Protein AF-0000000084966505 (afdb_homodimer)

Organism: Candida orthopsilosis (strain 90-125) (NCBI:txid1136231)

Radius of gyration: 20.04 Å; Cα contacts (8 Å, |Δi|>4): 182; chains: 2; bounding box: 52×58×37 Å

Nearest PDB structures (foldseek):
  2q0o-assembly1_C  TM=8.484E-01  e=7.218E-01  Sinorhizobium fredii NGR234
  8cqn-assembly1_B  TM=8.272E-01  e=1.264E+00  Borreliella burgdorferi B31
  7n6g-assembly1_3I  TM=8.770E-01  e=4.125E+00  Chlamydomonas reinhardtii
  2efl-assembly1_A-2  TM=8.381E-01  e=4.125E+00  Homo sapiens
  2q0o-assembly1_C  TM=8.417E-01  e=7.815E-01  Sinorhizobium fredii NGR234

Structure (mmCIF, N/CA/C/O backbone):
data_AF-0000000084966505-model_v1
#
loop_
_entity.id
_entity.type
_entity.pdbx_description
1 polymer 'Uncharacterized protein'
#
loop_
_atom_site.group_PDB
_atom_site.id
_atom_site.type_symbol
_atom_site.label_atom_id
_atom_site.label_alt_id
_atom_site.label_comp_id
_atom_site.label_asym_id
_atom_site.label_entity_id
_atom_site.label_seq_id
_atom_site.pdbx_PDB_ins_code
_atom_site.Cartn_x
_atom_site.Cartn_y
_atom_site.Cartn_z
_atom_site.occupancy
_atom_site.B_iso_or_equiv
_atom_site.auth_seq_id
_atom_site.auth_comp_id
_atom_site.auth_asym_id
_atom_site.auth_atom_id
_atom_site.pdbx_PDB_model_num
ATOM 1 N N . MET A 1 1 ? -25.953 22.359 -0.029 1 20.75 1 MET A N 1
ATOM 2 C CA . MET A 1 1 ? -26.078 21.578 -1.259 1 20.75 1 MET A CA 1
ATOM 3 C C . MET A 1 1 ? -25.641 20.141 -1.034 1 20.75 1 MET A C 1
ATOM 5 O O . MET A 1 1 ? -24.906 19.844 -0.087 1 20.75 1 MET A O 1
ATOM 9 N N . LYS A 1 2 ? -26.281 18.891 -1.724 1 21.25 2 LYS A N 1
ATOM 10 C CA . LYS A 1 2 ? -26.469 17.469 -1.423 1 21.25 2 LYS A CA 1
ATOM 11 C C . LYS A 1 2 ? -25.141 16.719 -1.505 1 21.25 2 LYS A C 1
ATOM 13 O O . LYS A 1 2 ? -24.547 16.594 -2.582 1 21.25 2 LYS A O 1
ATOM 18 N N . PHE A 1 3 ? -24.109 16.891 -0.683 1 22.92 3 PHE A N 1
ATOM 19 C CA . PHE A 1 3 ? -22.781 16.344 -0.465 1 22.92 3 PHE A CA 1
ATOM 20 C C . PHE A 1 3 ? -22.828 14.828 -0.351 1 22.92 3 PHE A C 1
ATOM 22 O O . PHE A 1 3 ? -22.031 14.219 0.363 1 22.92 3 PHE A O 1
ATOM 29 N N . THR A 1 4 ? -23.969 14.219 -0.737 1 25 4 THR A N 1
ATOM 30 C CA . THR A 1 4 ? -24.406 12.836 -0.52 1 25 4 THR A CA 1
ATOM 31 C C . THR A 1 4 ? -23.516 11.875 -1.3 1 25 4 THR A C 1
ATOM 33 O O . THR A 1 4 ? -23.328 10.727 -0.889 1 25 4 THR A O 1
ATOM 36 N N . THR A 1 5 ? -23.125 12.258 -2.518 1 25.81 5 THR A N 1
ATOM 37 C CA . THR A 1 5 ? -22.906 11.219 -3.52 1 25.81 5 THR A CA 1
ATOM 38 C C . THR A 1 5 ? -21.609 10.469 -3.246 1 25.81 5 THR A C 1
ATOM 40 O O . THR A 1 5 ? -21.344 9.43 -3.861 1 25.81 5 THR A O 1
ATOM 43 N N . ILE A 1 6 ? -20.672 11.047 -2.535 1 24.75 6 ILE A N 1
ATOM 44 C CA . ILE A 1 6 ? -19.344 10.453 -2.588 1 24.75 6 ILE A CA 1
ATOM 45 C C . ILE A 1 6 ? -19.344 9.109 -1.863 1 24.75 6 ILE A C 1
ATOM 47 O O . ILE A 1 6 ? -18.438 8.305 -2.041 1 24.75 6 ILE A O 1
ATOM 51 N N . ALA A 1 7 ? -20.25 8.875 -0.953 1 27.16 7 ALA A N 1
ATOM 52 C CA . ALA A 1 7 ? -20.312 7.703 -0.085 1 27.16 7 ALA A CA 1
ATOM 53 C C . ALA A 1 7 ? -20.609 6.441 -0.888 1 27.16 7 ALA A C 1
ATOM 55 O O . ALA A 1 7 ? -20.141 5.352 -0.541 1 27.16 7 ALA A O 1
ATOM 56 N N . ALA A 1 8 ? -21.406 6.68 -1.931 1 28 8 ALA A N 1
ATOM 57 C CA . ALA A 1 8 ? -22 5.512 -2.58 1 28 8 ALA A CA 1
ATOM 58 C C . ALA A 1 8 ? -20.922 4.645 -3.236 1 28 8 ALA A C 1
ATOM 60 O O . ALA A 1 8 ? -21.078 3.426 -3.338 1 28 8 ALA A O 1
ATOM 61 N N . THR A 1 9 ? -19.984 5.332 -3.898 1 28.25 9 THR A N 1
ATOM 62 C CA . THR A 1 9 ? -19.094 4.543 -4.742 1 28.25 9 THR A CA 1
ATOM 63 C C . THR A 1 9 ? -18.188 3.654 -3.895 1 28.25 9 THR A C 1
ATOM 65 O O . THR A 1 9 ? -17.594 2.695 -4.398 1 28.25 9 THR A O 1
ATOM 68 N N . ILE A 1 10 ? -18.047 4.086 -2.646 1 26.72 10 ILE A N 1
ATOM 69 C CA . ILE A 1 10 ? -17.141 3.234 -1.872 1 26.72 10 ILE A CA 1
ATOM 70 C C . ILE A 1 10 ? -17.812 1.876 -1.634 1 26.72 10 ILE A C 1
ATOM 72 O O . ILE A 1 10 ? -17.125 0.843 -1.638 1 26.72 10 ILE A O 1
ATOM 76 N N . ALA A 1 11 ? -19.156 1.9 -1.612 1 27.98 11 ALA A N 1
ATOM 77 C CA . ALA A 1 11 ? -19.922 0.714 -1.239 1 27.98 11 ALA A CA 1
ATOM 78 C C . ALA A 1 11 ? -19.703 -0.415 -2.244 1 27.98 11 ALA A C 1
ATOM 80 O O . ALA A 1 11 ? -19.906 -1.588 -1.92 1 27.98 11 ALA A O 1
ATOM 81 N N . SER A 1 12 ? -19.688 0.052 -3.504 1 28.39 12 SER A N 1
ATOM 82 C CA . SER A 1 12 ? -19.766 -1.062 -4.445 1 28.39 12 SER A CA 1
ATOM 83 C C . SER A 1 12 ? -18.609 -2.029 -4.258 1 28.39 12 SER A C 1
ATOM 85 O O . SER A 1 12 ? -18.609 -3.135 -4.805 1 28.39 12 SER A O 1
ATOM 87 N N . ILE A 1 13 ? -17.469 -1.469 -3.83 1 28.41 13 ILE A N 1
ATOM 88 C CA . ILE A 1 13 ? -16.391 -2.439 -3.895 1 28.41 13 ILE A CA 1
ATOM 89 C C . ILE A 1 13 ? -16.547 -3.473 -2.783 1 28.41 13 ILE A C 1
ATOM 91 O O . ILE A 1 13 ? -15.977 -4.562 -2.85 1 28.41 13 ILE A O 1
ATOM 95 N N . VAL A 1 14 ? -17.266 -3.062 -1.739 1 29.94 14 VAL A N 1
ATOM 96 C CA . VAL A 1 14 ? -17.25 -3.994 -0.616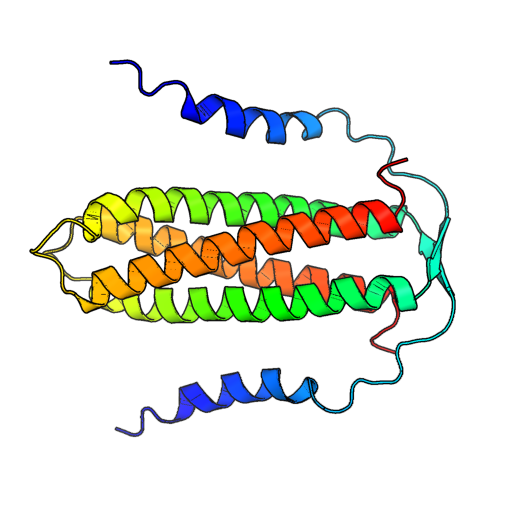 1 29.94 14 VAL A CA 1
ATOM 97 C C . VAL A 1 14 ? -18.094 -5.223 -0.948 1 29.94 14 VAL A C 1
ATOM 99 O O . VAL A 1 14 ? -18.031 -6.227 -0.234 1 29.94 14 VAL A O 1
ATOM 102 N N . ALA A 1 15 ? -19.094 -5.02 -1.807 1 28.88 15 ALA A N 1
ATOM 103 C CA . ALA A 1 15 ? -20.094 -6.078 -1.863 1 28.88 15 ALA A CA 1
ATOM 104 C C . ALA A 1 15 ? -19.469 -7.398 -2.311 1 28.88 15 ALA A C 1
ATOM 106 O O . ALA A 1 15 ? -20.156 -8.422 -2.371 1 28.88 15 ALA A O 1
ATOM 107 N N . VAL A 1 16 ? -18.453 -7.328 -3.123 1 30.16 16 VAL A N 1
ATOM 108 C CA . VAL A 1 16 ? -18.156 -8.648 -3.67 1 30.16 16 VAL A CA 1
ATOM 109 C C . VAL A 1 16 ? -17.703 -9.586 -2.551 1 30.16 16 VAL A C 1
ATOM 111 O O . VAL A 1 16 ? -17.281 -10.711 -2.809 1 30.16 16 VAL A O 1
ATOM 114 N N . ALA A 1 17 ? -17.656 -9.078 -1.347 1 31.27 17 ALA A N 1
ATOM 115 C CA . ALA A 1 17 ? -17.25 -10.102 -0.386 1 31.27 17 ALA A CA 1
ATOM 116 C C . ALA A 1 17 ? -18.297 -11.188 -0.253 1 31.27 17 ALA A C 1
ATOM 118 O O . ALA A 1 17 ? -18.25 -12.016 0.665 1 31.27 17 ALA A O 1
ATOM 119 N N . ASN A 1 18 ? -19.5 -10.867 -0.541 1 34 18 ASN A N 1
ATOM 120 C CA . ASN A 1 18 ? -20.438 -11.867 -0.021 1 34 18 ASN A CA 1
ATOM 121 C C . ASN A 1 18 ? -20 -13.281 -0.392 1 34 18 ASN A C 1
ATOM 123 O O . ASN A 1 18 ? -19.953 -14.164 0.467 1 34 18 ASN A O 1
ATOM 127 N N . ALA A 1 19 ? -20.734 -14.039 -1.421 1 34.22 19 ALA A N 1
ATOM 128 C CA . ALA A 1 19 ? -20.672 -15.484 -1.58 1 34.22 19 ALA A CA 1
ATOM 129 C C . ALA A 1 19 ? -19.234 -15.953 -1.797 1 34.22 19 ALA A C 1
ATOM 131 O O . ALA A 1 19 ? -18.547 -15.469 -2.699 1 34.22 19 ALA A O 1
ATOM 132 N N . ALA A 1 20 ? -18.469 -16.234 -0.748 1 38.66 20 ALA A N 1
ATOM 133 C CA . ALA A 1 20 ? -17.125 -16.797 -0.942 1 38.66 20 ALA A CA 1
ATOM 134 C C . ALA A 1 20 ? -17.094 -17.75 -2.131 1 38.66 20 ALA A C 1
ATOM 136 O O . ALA A 1 20 ? -17.766 -18.781 -2.117 1 38.66 20 ALA A O 1
ATOM 137 N N . PRO A 1 21 ? -17.078 -17.406 -3.387 1 42.75 21 PRO A N 1
ATOM 138 C CA . PRO A 1 21 ? -16.984 -18.406 -4.453 1 42.75 21 PRO A CA 1
ATOM 139 C C . PRO A 1 21 ? -16.156 -19.625 -4.055 1 42.75 21 PRO A C 1
ATOM 141 O O . PRO A 1 21 ? -15.289 -19.531 -3.182 1 42.75 21 PRO A O 1
ATOM 144 N N . ALA A 1 22 ? -16.703 -20.891 -4.223 1 49.28 22 ALA A N 1
ATOM 145 C CA . ALA A 1 22 ? -15.953 -22.125 -4.012 1 49.28 22 ALA A CA 1
ATOM 146 C C . ALA A 1 22 ? -14.469 -21.938 -4.301 1 49.28 22 ALA A C 1
ATOM 148 O O . ALA A 1 22 ? -14.102 -21.219 -5.238 1 49.28 22 ALA A O 1
ATOM 149 N N . ALA A 1 23 ? -13.672 -21.922 -3.242 1 54.22 23 ALA A N 1
ATOM 150 C CA . ALA A 1 23 ? -12.227 -21.828 -3.441 1 54.22 23 ALA A CA 1
ATOM 151 C C . ALA A 1 23 ? -11.797 -22.578 -4.699 1 54.22 23 ALA A C 1
ATOM 153 O O . ALA A 1 23 ? -12.273 -23.688 -4.957 1 54.22 23 ALA A O 1
ATOM 154 N N . PRO A 1 24 ? -11.398 -21.828 -5.707 1 58.53 24 PRO A N 1
ATOM 155 C CA . PRO A 1 24 ? -10.969 -22.547 -6.902 1 58.53 24 PRO A CA 1
ATOM 156 C C . PRO A 1 24 ? -10.188 -23.828 -6.57 1 58.53 24 PRO A C 1
ATOM 158 O O . PRO A 1 24 ? -9.453 -23.859 -5.582 1 58.53 24 PRO A O 1
ATOM 161 N N . THR A 1 25 ? -10.68 -24.953 -7 1 69.5 25 THR A N 1
ATOM 162 C CA . THR A 1 25 ? -9.984 -26.219 -6.812 1 69.5 25 THR A CA 1
ATOM 163 C C . THR A 1 25 ? -9.094 -26.547 -8.016 1 69.5 25 THR A C 1
ATOM 165 O O . THR A 1 25 ? -9.281 -25.969 -9.094 1 69.5 25 THR A O 1
ATOM 168 N N . GLY A 1 26 ? -7.957 -27.266 -7.828 1 79.31 26 GLY A N 1
ATOM 169 C CA . GLY A 1 26 ? -7.035 -27.734 -8.852 1 79.31 26 GLY A CA 1
ATOM 170 C C . GLY A 1 26 ? -5.715 -26.984 -8.859 1 79.31 26 GLY A C 1
ATOM 171 O O . GLY A 1 26 ? -5.469 -26.156 -7.992 1 79.31 26 GLY A O 1
ATOM 172 N N . ASP A 1 27 ? -4.836 -27.516 -9.727 1 81.31 27 ASP A N 1
ATOM 173 C CA . ASP A 1 27 ? -3.502 -26.938 -9.844 1 81.31 27 ASP A CA 1
ATOM 174 C C . ASP A 1 27 ? -3.377 -26.109 -11.117 1 81.31 27 ASP A C 1
ATOM 176 O O . ASP A 1 27 ? -4.117 -26.312 -12.078 1 81.31 27 ASP A O 1
ATOM 180 N N . VAL A 1 28 ? -2.682 -25.047 -10.938 1 79.75 28 VAL A N 1
ATOM 181 C CA . VAL A 1 28 ? -2.316 -24.266 -12.109 1 79.75 28 VAL A CA 1
ATOM 182 C C . VAL A 1 28 ? -0.804 -24.312 -12.312 1 79.75 28 VAL A C 1
ATOM 184 O O . VAL A 1 28 ? -0.04 -24.312 -11.344 1 79.75 28 VAL A O 1
ATOM 187 N N . THR A 1 29 ? -0.472 -24.531 -13.609 1 82.12 29 THR A N 1
ATOM 188 C CA . THR A 1 29 ? 0.939 -24.438 -13.969 1 82.12 29 THR A CA 1
ATOM 189 C C . THR A 1 29 ? 1.286 -23.031 -14.43 1 82.12 29 THR A C 1
ATOM 191 O O . THR A 1 29 ? 0.646 -22.484 -15.336 1 82.12 29 THR A O 1
ATOM 194 N N . VAL A 1 30 ? 2.121 -22.484 -13.672 1 76.81 30 VAL A N 1
ATOM 195 C CA . VAL A 1 30 ? 2.51 -21.109 -13.953 1 76.81 30 VAL A CA 1
ATOM 196 C C . VAL A 1 30 ? 3.99 -21.047 -14.32 1 76.81 30 VAL A C 1
ATOM 198 O O . VAL A 1 30 ? 4.809 -21.75 -13.727 1 76.81 30 VAL A O 1
ATOM 201 N N . SER A 1 31 ? 4.156 -20.281 -15.438 1 79 31 SER A N 1
ATOM 202 C CA . SER A 1 31 ? 5.562 -20.047 -15.75 1 79 31 SER A CA 1
ATOM 203 C C . SER A 1 31 ? 6.207 -19.109 -14.75 1 79 31 SER A C 1
ATOM 205 O O . SER A 1 31 ? 5.652 -18.047 -14.438 1 79 31 SER A O 1
ATOM 207 N N . ARG A 1 32 ? 7.402 -19.438 -14.242 1 75.69 32 ARG A N 1
ATOM 208 C CA . ARG A 1 32 ? 8.117 -18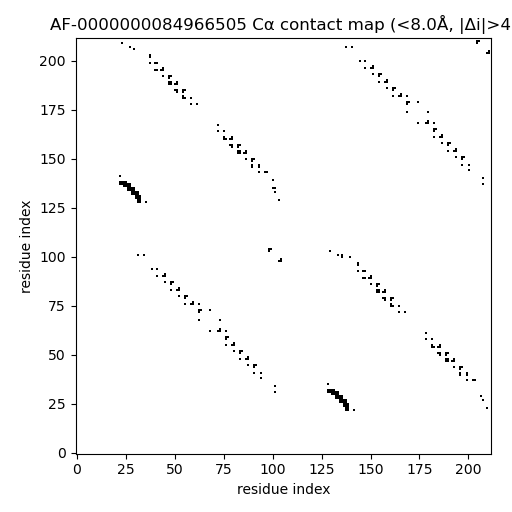.562 -13.328 1 75.69 32 ARG A CA 1
ATOM 209 C C . ARG A 1 32 ? 8.422 -17.219 -13.984 1 75.69 32 ARG A C 1
ATOM 211 O O . ARG A 1 32 ? 8.453 -16.172 -13.312 1 75.69 32 ARG A O 1
ATOM 218 N N . GLN A 1 33 ? 8.508 -17.234 -15.297 1 77.38 33 GLN A N 1
ATOM 219 C CA . GLN A 1 33 ? 8.766 -16 -16.047 1 77.38 33 GLN A CA 1
ATOM 220 C C . GLN A 1 33 ? 7.578 -15.055 -15.969 1 77.38 33 GLN A C 1
ATOM 222 O O . GLN A 1 33 ? 7.75 -13.836 -16 1 77.38 33 GLN A O 1
ATOM 227 N N . SER A 1 34 ? 6.402 -15.609 -15.766 1 76.19 34 SER A N 1
ATOM 228 C CA . SER A 1 34 ? 5.195 -14.789 -15.734 1 76.19 34 SER A CA 1
ATOM 229 C C . SER A 1 34 ? 5.047 -14.07 -14.391 1 76.19 34 SER A C 1
ATOM 231 O O . SER A 1 34 ? 4.273 -13.125 -14.273 1 76.19 34 SER A O 1
ATOM 233 N N . SER A 1 35 ? 5.859 -14.516 -13.445 1 78.12 35 SER A N 1
ATOM 234 C CA . SER A 1 35 ? 5.766 -13.914 -12.117 1 78.12 35 SER A CA 1
ATOM 235 C C . SER A 1 35 ? 6.727 -12.734 -11.984 1 78.12 35 SER A C 1
ATOM 237 O O . SER A 1 35 ? 6.609 -11.938 -11.047 1 78.12 35 SER A O 1
ATOM 239 N N . VAL A 1 36 ? 7.621 -12.617 -12.953 1 81.81 36 VAL A N 1
ATOM 240 C CA . VAL A 1 36 ? 8.68 -11.617 -12.852 1 81.81 36 VAL A CA 1
ATOM 241 C C . VAL A 1 36 ? 8.062 -10.227 -12.727 1 81.81 36 VAL A C 1
ATOM 243 O O . VAL A 1 36 ? 8.406 -9.461 -11.82 1 81.81 36 VAL A O 1
ATOM 246 N N . PRO A 1 37 ? 7.051 -9.82 -13.539 1 82.81 37 PRO A N 1
ATOM 247 C CA . PRO A 1 37 ? 6.453 -8.492 -13.414 1 82.81 37 PRO A CA 1
ATOM 248 C C . PRO A 1 37 ? 5.77 -8.273 -12.07 1 82.81 37 PRO A C 1
ATOM 250 O O . PRO A 1 37 ? 5.797 -7.168 -11.531 1 82.81 37 PRO A O 1
ATOM 253 N N . ILE A 1 38 ? 5.191 -9.305 -11.516 1 84.5 38 ILE A N 1
ATOM 254 C CA . ILE A 1 38 ? 4.508 -9.203 -10.234 1 84.5 38 ILE A CA 1
ATOM 255 C C . ILE A 1 38 ? 5.512 -8.844 -9.141 1 84.5 38 ILE A C 1
ATOM 257 O O . ILE A 1 38 ? 5.266 -7.953 -8.32 1 84.5 38 ILE A O 1
ATOM 261 N N . PHE A 1 39 ? 6.613 -9.5 -9.148 1 83.69 39 PHE A N 1
ATOM 262 C CA . PHE A 1 39 ? 7.625 -9.242 -8.133 1 83.69 39 PHE A CA 1
ATOM 263 C C . PHE A 1 39 ? 8.227 -7.855 -8.312 1 83.69 39 PHE A C 1
ATOM 265 O O . PHE A 1 39 ? 8.562 -7.188 -7.328 1 83.69 39 PHE A O 1
ATOM 272 N N . GLN A 1 40 ? 8.352 -7.449 -9.555 1 86.19 40 GLN A N 1
ATOM 273 C CA . GLN A 1 40 ? 8.852 -6.102 -9.812 1 86.19 40 GLN A CA 1
ATOM 274 C C . GLN A 1 40 ? 7.875 -5.051 -9.297 1 86.19 40 GLN A C 1
ATOM 276 O O . GLN A 1 40 ? 8.289 -4.062 -8.688 1 86.19 40 GLN A O 1
ATOM 281 N N . GLU A 1 41 ? 6.676 -5.305 -9.469 1 89.31 41 GLU A N 1
ATOM 282 C CA . GLU A 1 41 ? 5.652 -4.383 -8.984 1 89.31 41 GLU A CA 1
ATOM 283 C C . GLU A 1 41 ? 5.609 -4.371 -7.457 1 89.31 41 GLU A C 1
ATOM 285 O O . GLU A 1 41 ? 5.438 -3.314 -6.844 1 89.31 41 GLU A O 1
ATOM 290 N N . PHE A 1 42 ? 5.801 -5.504 -6.855 1 88.38 42 PHE A N 1
ATOM 291 C CA . PHE A 1 42 ? 5.824 -5.559 -5.398 1 88.38 42 PHE A CA 1
ATOM 292 C C . PHE A 1 42 ? 7.004 -4.766 -4.848 1 88.38 42 PHE A C 1
ATOM 294 O O . PHE A 1 42 ? 6.895 -4.133 -3.793 1 88.38 42 PHE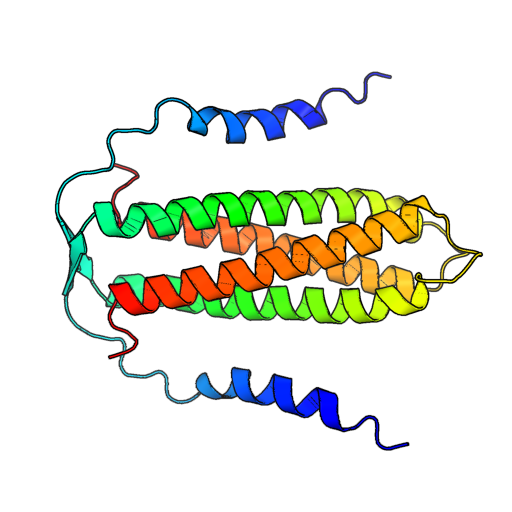 A O 1
ATOM 301 N N . GLN A 1 43 ? 8.086 -4.887 -5.551 1 88.5 43 GLN A N 1
ATOM 302 C CA . GLN A 1 43 ? 9.234 -4.102 -5.129 1 88.5 43 GLN A CA 1
ATOM 303 C C . GLN A 1 43 ? 8.938 -2.607 -5.18 1 88.5 43 GLN A C 1
ATOM 305 O O . GLN A 1 43 ? 9.297 -1.863 -4.27 1 88.5 43 GLN A O 1
ATOM 310 N N . GLU A 1 44 ? 8.297 -2.209 -6.246 1 92.12 44 GLU A N 1
ATOM 311 C CA . GLU A 1 44 ? 7.895 -0.808 -6.344 1 92.12 44 GLU A CA 1
ATOM 312 C C . GLU A 1 44 ? 6.902 -0.439 -5.246 1 92.12 44 GLU A C 1
ATOM 314 O O . GLU A 1 44 ? 6.992 0.639 -4.656 1 92.12 44 GLU A O 1
ATOM 319 N N . LEU A 1 45 ? 5.98 -1.302 -5.008 1 93.12 45 LEU A N 1
ATOM 320 C CA . LEU A 1 45 ? 5.016 -1.112 -3.93 1 93.12 45 LEU A CA 1
ATOM 321 C C . LEU A 1 45 ? 5.727 -0.918 -2.596 1 93.12 45 LEU A C 1
ATOM 323 O O . LEU A 1 45 ? 5.402 0.002 -1.842 1 93.12 45 LEU A O 1
ATOM 327 N N . GLU A 1 46 ? 6.645 -1.807 -2.293 1 90.88 46 GLU A N 1
ATOM 328 C CA . GLU A 1 46 ? 7.41 -1.702 -1.055 1 90.88 46 GLU A CA 1
ATOM 329 C C . GLU A 1 46 ? 8.109 -0.349 -0.951 1 90.88 46 GLU A C 1
ATOM 331 O O . GLU A 1 46 ? 8.078 0.292 0.101 1 90.88 46 GLU A O 1
ATOM 336 N N . LYS A 1 47 ? 8.703 0.05 -2.018 1 93.12 47 LYS A N 1
ATOM 337 C CA . LYS A 1 47 ? 9.398 1.335 -2.045 1 93.12 47 LYS A CA 1
ATOM 338 C C . LYS A 1 47 ? 8.43 2.484 -1.765 1 93.12 47 LYS A C 1
ATOM 340 O O . LYS A 1 47 ? 8.758 3.4 -1.003 1 93.12 47 LYS A O 1
ATOM 345 N N . ASP A 1 48 ? 7.32 2.498 -2.453 1 93 48 ASP A N 1
ATOM 346 C CA . ASP A 1 48 ? 6.34 3.566 -2.285 1 93 48 ASP A CA 1
ATOM 347 C C . ASP A 1 48 ? 5.785 3.586 -0.862 1 93 48 ASP A C 1
ATOM 349 O O . ASP A 1 48 ? 5.598 4.652 -0.278 1 93 48 ASP A O 1
ATOM 353 N N . VAL A 1 49 ? 5.5 2.438 -0.333 1 93.5 49 VAL A N 1
ATOM 354 C CA . VAL A 1 49 ? 5.016 2.346 1.041 1 93.5 49 VAL A CA 1
ATOM 355 C C . VAL A 1 49 ? 6.07 2.9 1.998 1 93.5 49 VAL A C 1
ATOM 357 O O . VAL A 1 49 ? 5.742 3.643 2.928 1 93.5 49 VAL A O 1
ATOM 360 N N . GLN A 1 50 ? 7.285 2.617 1.762 1 92.38 50 GLN A N 1
ATOM 361 C CA . GLN A 1 50 ? 8.359 3.145 2.598 1 92.38 50 GLN A CA 1
ATOM 362 C C . GLN A 1 50 ? 8.422 4.668 2.516 1 92.38 50 GLN A C 1
ATOM 364 O O . GLN A 1 50 ? 8.664 5.34 3.52 1 92.38 50 GLN A O 1
ATOM 369 N N . ALA A 1 51 ? 8.312 5.176 1.353 1 93.5 51 ALA A N 1
ATOM 370 C CA . ALA A 1 51 ? 8.297 6.629 1.194 1 93.5 51 ALA A CA 1
ATOM 371 C C . ALA A 1 51 ? 7.195 7.262 2.039 1 93.5 51 ALA A C 1
ATOM 373 O O . ALA A 1 51 ? 7.418 8.281 2.695 1 93.5 51 ALA A O 1
ATOM 374 N N . ILE A 1 52 ? 6.012 6.633 2.031 1 94.31 52 ILE A N 1
ATOM 375 C CA . ILE A 1 52 ? 4.895 7.137 2.824 1 94.31 52 ILE A CA 1
ATOM 376 C C . ILE A 1 52 ? 5.258 7.094 4.309 1 94.31 52 ILE A C 1
ATOM 378 O O . ILE A 1 52 ? 5.012 8.055 5.039 1 94.31 52 ILE A O 1
ATOM 382 N N . ILE A 1 53 ? 5.797 5.973 4.723 1 93.25 53 ILE A N 1
ATOM 383 C CA . ILE A 1 53 ? 6.18 5.805 6.121 1 93.25 53 ILE A CA 1
ATOM 384 C C . ILE A 1 53 ? 7.133 6.926 6.535 1 93.25 53 ILE A C 1
ATOM 386 O O . ILE A 1 53 ? 6.953 7.547 7.582 1 93.25 53 ILE A O 1
ATOM 390 N N . GLN A 1 54 ? 8.117 7.168 5.734 1 94 54 GLN A N 1
ATOM 391 C CA . GLN A 1 54 ? 9.109 8.188 6.047 1 94 54 GLN A CA 1
ATOM 392 C C . GLN A 1 54 ? 8.469 9.57 6.16 1 94 54 GLN A C 1
ATOM 394 O O . GLN A 1 54 ? 8.75 10.32 7.09 1 94 54 GLN A O 1
ATOM 399 N N . ASP A 1 55 ? 7.602 9.906 5.207 1 93.81 55 ASP A N 1
ATOM 400 C CA . ASP A 1 55 ? 6.934 11.203 5.234 1 93.81 55 ASP A CA 1
ATOM 401 C C . ASP A 1 55 ? 6.027 11.336 6.457 1 93.81 55 ASP A C 1
ATOM 403 O O . ASP A 1 55 ? 6.027 12.367 7.129 1 93.81 55 ASP A O 1
ATOM 407 N N . VAL A 1 56 ? 5.301 10.281 6.715 1 93.19 56 VAL A N 1
ATOM 408 C CA . VAL A 1 56 ? 4.402 10.297 7.863 1 93.19 56 VAL A CA 1
ATOM 409 C C . VAL A 1 56 ? 5.211 10.438 9.148 1 93.19 56 VAL A C 1
ATOM 411 O O . VAL A 1 56 ? 4.832 11.188 10.055 1 93.19 56 VAL A O 1
ATOM 414 N N . GLN A 1 57 ? 6.27 9.828 9.297 1 92.31 57 GLN A N 1
ATOM 415 C CA . GLN A 1 57 ? 7.125 9.906 10.477 1 92.31 57 GLN A CA 1
ATOM 416 C C . GLN A 1 57 ? 7.648 11.328 10.68 1 92.31 57 GLN A C 1
ATOM 418 O O . GLN A 1 57 ? 7.859 11.766 11.812 1 92.31 57 GLN A O 1
ATOM 423 N N . THR A 1 58 ? 7.883 11.961 9.578 1 93.62 58 THR A N 1
ATOM 424 C CA . THR A 1 58 ? 8.367 13.336 9.656 1 93.62 58 THR A CA 1
ATOM 425 C C . THR A 1 58 ? 7.258 14.281 10.102 1 93.62 58 THR A C 1
ATOM 427 O O . THR A 1 58 ? 7.516 15.258 10.805 1 93.62 58 THR A O 1
ATOM 430 N N . VAL A 1 59 ? 6.074 13.898 9.734 1 91.5 59 VAL A N 1
ATOM 431 C CA . VAL A 1 59 ? 4.918 14.742 10.008 1 91.5 59 VAL A CA 1
ATOM 432 C C . VAL A 1 59 ? 4.48 14.562 11.461 1 91.5 59 VAL A C 1
ATOM 434 O O . VAL A 1 59 ? 4.07 15.523 12.117 1 91.5 59 VAL A O 1
ATOM 437 N N . ILE A 1 60 ? 4.605 13.406 12.047 1 91.19 60 ILE A N 1
ATOM 438 C CA . ILE A 1 60 ? 4.078 13.055 13.359 1 91.19 60 ILE A CA 1
ATOM 439 C C . ILE A 1 60 ? 4.625 14.016 14.414 1 91.19 60 ILE A C 1
ATOM 441 O O . ILE A 1 60 ? 3.859 14.656 15.141 1 91.19 60 ILE A O 1
ATOM 445 N N . PRO A 1 61 ? 5.914 14.211 14.539 1 89.38 61 PRO A N 1
ATOM 446 C CA . PRO A 1 61 ? 6.426 15.102 15.586 1 89.38 61 PRO A CA 1
ATOM 447 C C . PRO A 1 61 ? 6.059 16.562 15.344 1 89.38 61 PRO A C 1
ATOM 449 O O . PRO A 1 61 ? 5.965 17.344 16.297 1 89.38 61 PRO A O 1
ATOM 452 N N . LEU A 1 62 ? 5.855 16.953 14.047 1 88.94 62 LEU A N 1
ATOM 453 C CA . LEU A 1 62 ? 5.473 18.328 13.719 1 88.94 62 LEU A CA 1
ATOM 454 C C . LEU A 1 62 ? 4.07 18.641 14.227 1 88.94 62 LEU A C 1
ATOM 456 O O . LEU A 1 62 ? 3.803 19.75 14.672 1 88.94 62 LEU A O 1
ATOM 460 N N . VAL A 1 63 ? 3.195 17.656 14.273 1 89.56 63 VAL A N 1
ATOM 461 C CA . VAL A 1 63 ? 1.777 17.875 14.531 1 89.56 63 VAL A CA 1
ATOM 462 C C . VAL A 1 63 ? 1.43 17.422 15.953 1 89.56 63 VAL A C 1
ATOM 464 O O . VAL A 1 63 ? 0.663 18.094 16.656 1 89.56 63 VAL A O 1
ATOM 467 N N . SER A 1 64 ? 1.67 16.234 16.516 1 82.12 64 SER A N 1
ATOM 468 C CA . SER A 1 64 ? 1.219 15.555 17.734 1 82.12 64 SER A CA 1
ATOM 469 C C . SER A 1 64 ? 1.519 16.391 18.969 1 82.12 64 SER A C 1
ATOM 471 O O . SER A 1 64 ? 0.708 16.453 19.891 1 82.12 64 SER A O 1
ATOM 473 N N . GLY A 1 65 ? 2.598 17.094 18.969 1 75.12 65 GLY A N 1
ATOM 474 C CA . GLY A 1 65 ? 2.941 17.828 20.172 1 75.12 65 GLY A CA 1
ATOM 475 C C . GLY A 1 65 ? 2.635 19.312 20.062 1 75.12 65 GLY A C 1
ATOM 476 O O . GLY A 1 65 ? 2.838 20.062 21.016 1 75.12 65 GLY A O 1
ATOM 477 N N . ASN A 1 66 ? 2.072 19.625 19 1 76.56 66 ASN A N 1
ATOM 478 C CA . ASN A 1 66 ? 1.887 21.062 18.781 1 76.56 66 ASN A CA 1
ATOM 479 C C . ASN A 1 66 ? 0.457 21.484 19.094 1 76.56 66 ASN A C 1
ATOM 481 O O . ASN A 1 66 ? -0.472 21.156 18.359 1 76.56 66 ASN A O 1
ATOM 485 N N . ALA A 1 67 ? 0.23 22.172 20.203 1 79.94 67 ALA A N 1
ATOM 486 C CA . ALA A 1 67 ? -1.077 22.594 20.703 1 79.94 67 ALA A CA 1
ATOM 487 C C . ALA A 1 67 ? -1.744 23.578 19.734 1 79.94 67 ALA A C 1
ATOM 489 O O . ALA A 1 67 ? -2.957 23.781 19.797 1 79.94 67 ALA A O 1
ATOM 490 N N . SER A 1 68 ? -0.898 24.203 18.797 1 83.44 68 SER A N 1
ATOM 491 C CA . SER A 1 68 ? -1.464 25.172 17.844 1 83.44 68 SER A CA 1
ATOM 492 C C . SER A 1 68 ? -2.211 24.469 16.719 1 83.44 68 SER A C 1
ATOM 494 O O . SER A 1 68 ? -2.99 25.094 16 1 83.44 68 SER A O 1
ATOM 496 N N . TYR A 1 69 ? -1.984 23.188 16.672 1 85.44 69 TYR A N 1
ATOM 497 C CA . TYR A 1 69 ? -2.684 22.469 15.625 1 85.44 69 TYR A CA 1
ATOM 498 C C . TYR A 1 69 ? -3.979 21.859 16.156 1 85.44 69 TYR A C 1
ATOM 500 O O . TYR A 1 69 ? -4.023 21.344 17.281 1 85.44 69 TYR A O 1
ATOM 508 N N . PRO A 1 70 ? -4.98 21.859 15.305 1 87.31 70 PRO A N 1
ATOM 509 C CA . PRO A 1 70 ? -6.273 21.328 15.734 1 87.31 70 PRO A CA 1
ATOM 510 C C . PRO A 1 70 ? -6.203 19.844 16.094 1 87.31 70 PRO A C 1
ATOM 512 O O . PRO A 1 70 ? -5.414 19.094 15.516 1 87.31 70 PRO A O 1
ATOM 515 N N . GLN A 1 71 ? -7.055 19.469 17.094 1 89.5 71 GLN A N 1
ATOM 516 C CA . GLN A 1 71 ? -7.102 18.078 17.562 1 89.5 71 GLN A CA 1
ATOM 517 C C . GLN A 1 71 ? -7.461 17.125 16.438 1 89.5 71 GLN A C 1
ATOM 519 O O . GLN A 1 71 ? -6.918 16.016 16.359 1 89.5 71 GLN A O 1
ATOM 524 N N . ASP A 1 72 ? -8.352 17.578 15.602 1 89.5 72 ASP A N 1
ATOM 525 C CA . ASP A 1 72 ? -8.797 16.719 14.5 1 89.5 72 ASP A CA 1
ATOM 526 C C . ASP A 1 72 ? -7.637 16.406 13.555 1 89.5 72 ASP A C 1
ATOM 528 O O . ASP A 1 72 ? -7.527 15.273 13.062 1 89.5 72 ASP A O 1
ATOM 532 N N . LEU A 1 73 ? -6.77 17.391 13.328 1 92.62 73 LEU A N 1
ATOM 533 C CA . LEU A 1 73 ? -5.609 17.172 12.469 1 92.62 73 LEU A CA 1
ATOM 534 C C . LEU A 1 73 ? -4.66 16.156 13.094 1 92.62 73 LEU A C 1
ATOM 536 O O . LEU A 1 73 ? -4.172 15.25 12.406 1 92.62 73 LEU A O 1
ATOM 540 N N . ARG A 1 74 ? -4.414 16.25 14.336 1 92.06 74 ARG A N 1
ATOM 541 C CA . ARG A 1 74 ? -3.527 15.344 15.047 1 92.06 74 ARG A CA 1
ATOM 542 C C . ARG A 1 74 ? -4.074 13.914 15.023 1 92.06 74 ARG A C 1
ATOM 544 O O . ARG A 1 74 ? -3.326 12.961 14.82 1 92.06 74 ARG A O 1
ATOM 551 N N . GLU A 1 75 ? -5.375 13.828 15.172 1 92.56 75 GLU A N 1
ATOM 552 C CA . GLU A 1 75 ? -6.023 12.516 15.141 1 92.56 75 GLU A CA 1
ATOM 553 C C . GLU A 1 75 ? -5.945 11.891 13.75 1 92.56 75 GLU A C 1
ATOM 555 O O . GLU A 1 75 ? -5.711 10.695 13.617 1 92.56 75 GLU A O 1
ATOM 560 N N . LEU A 1 76 ? -6.105 12.695 12.758 1 92.88 76 LEU A N 1
ATOM 561 C CA . LEU A 1 76 ? -6.027 12.211 11.383 1 92.88 76 LEU A CA 1
ATOM 562 C C . LEU A 1 76 ? -4.617 11.727 11.062 1 92.88 76 LEU A C 1
ATOM 564 O O . LEU A 1 76 ? -4.445 10.656 10.469 1 92.88 76 LEU A O 1
ATOM 568 N N . ILE A 1 77 ? -3.674 12.461 11.508 1 93.94 77 ILE A N 1
ATOM 569 C CA . ILE A 1 77 ? -2.285 12.094 11.25 1 93.94 77 ILE A CA 1
ATOM 570 C C . ILE A 1 77 ? -1.948 10.797 11.977 1 93.94 77 ILE A C 1
ATOM 572 O O . ILE A 1 77 ? -1.247 9.938 11.438 1 93.94 77 ILE A O 1
ATOM 576 N N . SER A 1 78 ? -2.479 10.617 13.141 1 91.81 78 SER A N 1
ATOM 577 C CA . SER A 1 78 ? -2.283 9.375 13.883 1 91.81 78 SER A CA 1
ATOM 578 C C . SER A 1 78 ? -2.941 8.195 13.18 1 91.81 78 SER A C 1
ATOM 580 O O . SER A 1 78 ? -2.371 7.102 13.125 1 91.81 78 SER A O 1
ATOM 582 N N . SER A 1 79 ? -4.082 8.438 12.711 1 93.62 79 SER A N 1
ATOM 583 C CA . SER A 1 79 ? -4.789 7.395 11.969 1 93.62 79 SER A CA 1
ATOM 584 C C . SER A 1 79 ? -4.02 6.98 10.727 1 93.62 79 SER A C 1
ATOM 586 O O . SER A 1 79 ? -3.881 5.789 10.438 1 93.62 79 SER A O 1
ATOM 588 N N . ILE A 1 80 ? -3.514 7.926 10.023 1 94.75 80 ILE A N 1
ATOM 589 C CA . ILE A 1 80 ? -2.711 7.652 8.836 1 94.75 80 ILE A CA 1
ATOM 590 C C . ILE A 1 80 ? -1.496 6.809 9.211 1 94.75 80 ILE A C 1
ATOM 592 O O . ILE A 1 80 ? -1.169 5.84 8.523 1 94.75 80 ILE A O 1
ATOM 596 N N . SER A 1 81 ? -0.875 7.184 10.266 1 94.38 81 SER A N 1
ATOM 597 C CA . SER A 1 81 ? 0.312 6.473 10.727 1 94.38 81 SER A CA 1
ATOM 598 C C . SER A 1 81 ? 0.001 5.008 11.016 1 94.38 81 SER A C 1
ATOM 600 O O . SER A 1 81 ? 0.77 4.117 10.648 1 94.38 81 SER A O 1
ATOM 602 N N . LYS A 1 82 ? -1.094 4.766 11.648 1 94.62 82 LYS A N 1
ATOM 603 C CA . LYS A 1 82 ? -1.492 3.396 11.961 1 94.62 82 LYS A CA 1
ATOM 604 C C . LYS A 1 82 ? -1.78 2.605 10.688 1 94.62 82 LYS A C 1
ATOM 606 O O . LYS A 1 82 ? -1.309 1.479 10.531 1 94.62 82 LYS A O 1
ATOM 611 N N . SER A 1 83 ? -2.551 3.197 9.852 1 93.56 83 SER A N 1
ATOM 612 C CA . SER A 1 83 ? -2.932 2.525 8.617 1 93.56 83 SER A CA 1
ATOM 613 C C . SER A 1 83 ? -1.712 2.219 7.754 1 93.56 83 SER A C 1
ATOM 615 O O . SER A 1 83 ? -1.649 1.172 7.105 1 93.56 83 SER A O 1
ATOM 617 N N . VAL A 1 84 ? -0.793 3.148 7.723 1 95.56 84 VAL A N 1
ATOM 618 C CA . VAL A 1 84 ? 0.421 2.957 6.934 1 95.56 84 VAL A CA 1
ATOM 619 C C . VAL A 1 84 ? 1.216 1.777 7.488 1 95.56 84 VAL A C 1
ATOM 621 O O . VAL A 1 84 ? 1.804 1.005 6.727 1 95.56 84 VAL A O 1
ATOM 624 N N . LYS A 1 85 ? 1.284 1.552 8.734 1 94.56 85 LYS A N 1
ATOM 625 C CA . LYS A 1 85 ? 1.973 0.422 9.352 1 94.56 85 LYS A CA 1
ATOM 626 C C . LYS A 1 85 ? 1.285 -0.896 9.008 1 94.56 85 LYS A C 1
ATOM 628 O O . LYS A 1 85 ? 1.95 -1.911 8.789 1 94.56 85 LYS A O 1
ATOM 633 N N . ASP A 1 86 ? -0.028 -0.822 9.062 1 94 86 ASP A N 1
ATOM 634 C CA . ASP A 1 86 ? -0.783 -2.008 8.672 1 94 86 ASP A CA 1
ATOM 635 C C . ASP A 1 86 ? -0.482 -2.395 7.223 1 94 86 ASP A C 1
ATOM 637 O O . ASP A 1 86 ? -0.283 -3.572 6.918 1 94 86 ASP A O 1
ATOM 641 N N . VAL A 1 87 ? -0.408 -1.37 6.379 1 93.81 87 VAL A N 1
ATOM 642 C CA . VAL A 1 87 ? -0.101 -1.588 4.969 1 93.81 87 VAL A CA 1
ATOM 643 C C . VAL A 1 87 ? 1.294 -2.191 4.832 1 93.81 87 VAL A C 1
ATOM 645 O O . VAL A 1 87 ? 1.489 -3.154 4.086 1 93.81 87 VAL A O 1
ATOM 648 N N . GLU A 1 88 ? 2.248 -1.613 5.461 1 94.5 88 GLU A N 1
ATOM 649 C CA . GLU A 1 88 ? 3.615 -2.123 5.43 1 94.5 88 GLU A CA 1
ATOM 650 C C . GLU A 1 88 ? 3.662 -3.6 5.812 1 94.5 88 GLU A C 1
ATOM 652 O O . GLU A 1 88 ? 4.301 -4.406 5.129 1 94.5 88 GLU A O 1
ATOM 657 N N . SER A 1 89 ? 3.014 -3.967 6.875 1 94.31 89 SER A N 1
ATOM 658 C CA . SER A 1 89 ? 2.988 -5.344 7.359 1 94.31 89 SER A CA 1
ATOM 659 C C . SER A 1 89 ? 2.369 -6.281 6.328 1 94.31 89 SER A C 1
ATOM 661 O O . SER A 1 89 ? 2.904 -7.359 6.059 1 94.31 89 SER A O 1
ATOM 663 N N . LEU A 1 90 ? 1.263 -5.852 5.762 1 93.62 90 LEU A N 1
ATOM 664 C CA . LEU A 1 90 ? 0.565 -6.68 4.781 1 93.62 90 LEU A CA 1
ATOM 665 C C . LEU A 1 90 ? 1.419 -6.875 3.531 1 93.62 90 LEU A C 1
ATOM 667 O O . LEU A 1 90 ? 1.482 -7.98 2.986 1 93.62 90 LEU A O 1
ATOM 671 N N . VAL A 1 91 ? 2.01 -5.824 3.084 1 92.44 91 VAL A N 1
ATOM 672 C CA . VAL A 1 91 ? 2.875 -5.898 1.911 1 92.44 91 VAL A CA 1
ATOM 673 C C . VAL A 1 91 ? 4.008 -6.891 2.168 1 92.44 91 VAL A C 1
ATOM 675 O O . VAL A 1 91 ? 4.336 -7.703 1.304 1 92.44 91 VAL A O 1
ATOM 678 N N . GLY A 1 92 ? 4.617 -6.871 3.322 1 90.38 92 GLY A N 1
ATOM 679 C CA . GLY A 1 92 ? 5.641 -7.84 3.686 1 90.38 92 GLY A CA 1
ATOM 680 C C . GLY A 1 92 ? 5.141 -9.266 3.686 1 90.38 92 GLY A C 1
ATOM 681 O O . GLY A 1 92 ? 5.809 -10.164 3.17 1 90.38 92 GLY A O 1
ATOM 682 N N . ASP A 1 93 ? 3.965 -9.523 4.242 1 90.88 93 ASP A N 1
ATOM 683 C CA . ASP A 1 93 ? 3.379 -10.859 4.32 1 90.88 93 ASP A CA 1
ATOM 684 C C . ASP A 1 93 ? 3.07 -11.406 2.928 1 90.88 93 ASP A C 1
ATOM 686 O O . ASP A 1 93 ? 3.398 -12.547 2.617 1 90.88 93 ASP A O 1
ATOM 690 N N . ILE A 1 94 ? 2.471 -10.594 2.115 1 90.19 94 ILE A N 1
ATOM 691 C CA . ILE A 1 94 ? 2.115 -11.008 0.762 1 90.19 94 ILE A CA 1
ATOM 692 C C . ILE A 1 94 ? 3.383 -11.336 -0.025 1 90.19 94 ILE A C 1
ATOM 694 O O . ILE A 1 94 ? 3.42 -12.32 -0.767 1 90.19 94 ILE A O 1
ATOM 698 N N . SER A 1 95 ? 4.406 -10.469 0.117 1 87.5 95 SER A N 1
ATOM 699 C CA . SER A 1 95 ? 5.684 -10.727 -0.543 1 87.5 95 SER A CA 1
ATOM 700 C C . SER A 1 95 ? 6.254 -12.078 -0.138 1 87.5 95 SER A C 1
ATOM 702 O O . SER A 1 95 ? 6.734 -12.836 -0.986 1 87.5 95 SER A O 1
ATOM 704 N N . SER A 1 96 ? 6.207 -12.359 1.106 1 86.19 96 SER A N 1
ATOM 705 C CA . SER A 1 96 ? 6.688 -13.641 1.625 1 86.19 96 SER A CA 1
ATOM 706 C C .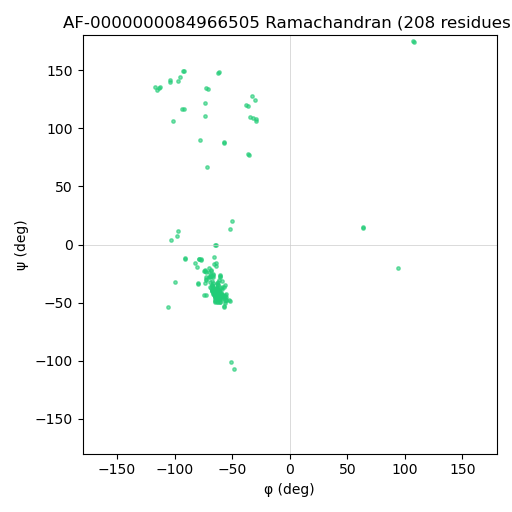 SER A 1 96 ? 5.891 -14.805 1.052 1 86.19 96 SER A C 1
ATOM 708 O O . SER A 1 96 ? 6.465 -15.82 0.65 1 86.19 96 SER A O 1
ATOM 710 N N . ASP A 1 97 ? 4.586 -14.695 0.998 1 85.31 97 ASP A N 1
ATOM 711 C CA . ASP A 1 97 ? 3.719 -15.742 0.466 1 85.31 97 ASP A CA 1
ATOM 712 C C . ASP A 1 97 ? 3.986 -15.977 -1.019 1 85.31 97 ASP A C 1
ATOM 714 O O . ASP A 1 97 ? 4.082 -17.125 -1.464 1 85.31 97 ASP A O 1
ATOM 718 N N . LEU A 1 98 ? 4.109 -14.945 -1.752 1 85.25 98 LEU A N 1
ATOM 719 C CA . LEU A 1 98 ? 4.379 -15.055 -3.182 1 85.25 98 LEU A CA 1
ATOM 720 C C . LEU A 1 98 ? 5.727 -15.727 -3.432 1 85.25 98 LEU A C 1
ATOM 722 O O . LEU A 1 98 ? 5.859 -16.547 -4.34 1 85.25 98 LEU A O 1
ATOM 726 N N . SER A 1 99 ? 6.703 -15.336 -2.682 1 83.81 99 SER A N 1
ATOM 727 C CA . SER A 1 99 ? 8.008 -15.977 -2.785 1 83.81 99 SER A CA 1
ATOM 728 C C . SER A 1 99 ? 7.918 -17.469 -2.496 1 83.81 99 SER A C 1
ATOM 730 O O . SER A 1 99 ? 8.609 -18.281 -3.127 1 83.81 99 SER A O 1
ATOM 732 N N . GLY A 1 100 ? 7.047 -17.859 -1.536 1 81.06 100 GLY A N 1
ATOM 733 C CA . GLY A 1 100 ? 6.82 -19.25 -1.229 1 81.06 100 GLY A CA 1
ATOM 734 C C . GLY A 1 100 ? 6.156 -20.016 -2.361 1 81.06 100 GLY A C 1
ATOM 735 O O . GLY A 1 100 ? 6.512 -21.156 -2.641 1 81.06 100 GLY A O 1
ATOM 736 N N . ILE A 1 101 ? 5.258 -19.453 -3.006 1 77.94 101 ILE A N 1
ATOM 737 C CA . ILE A 1 101 ? 4.484 -20.078 -4.074 1 77.94 101 ILE A CA 1
ATOM 738 C C . ILE A 1 101 ? 5.355 -20.234 -5.32 1 77.94 101 ILE A C 1
ATOM 740 O O . ILE A 1 101 ? 5.34 -21.281 -5.965 1 77.94 101 ILE A O 1
ATOM 744 N N . PHE A 1 102 ? 6.098 -19.203 -5.637 1 75.19 102 PHE A N 1
ATOM 745 C CA . PHE A 1 102 ? 6.82 -19.219 -6.902 1 75.19 102 PHE A CA 1
ATOM 746 C C . PHE A 1 102 ? 8.258 -19.672 -6.695 1 75.19 102 PHE A C 1
ATOM 748 O O . PHE A 1 102 ? 9 -19.891 -7.664 1 75.19 102 PHE A O 1
ATOM 755 N N . GLY A 1 103 ? 8.492 -20.172 -5.539 1 64.69 103 GLY A N 1
ATOM 756 C CA . GLY A 1 103 ? 9.766 -20.812 -5.25 1 64.69 103 GLY A CA 1
ATOM 757 C C . GLY A 1 103 ? 10.945 -19.875 -5.324 1 64.69 103 GLY A C 1
ATOM 758 O O . GLY A 1 103 ? 12.039 -20.266 -5.734 1 64.69 103 GLY A O 1
ATOM 759 N N . THR A 1 104 ? 10.641 -18.703 -5.344 1 54.72 104 THR A N 1
ATOM 760 C CA . THR A 1 104 ? 11.82 -17.844 -5.418 1 54.72 104 THR A CA 1
ATOM 761 C C . THR A 1 104 ? 12.656 -17.953 -4.148 1 54.72 104 THR A C 1
ATOM 763 O O . THR A 1 104 ? 13.781 -17.453 -4.09 1 54.72 104 THR A O 1
ATOM 766 N N . ASN A 1 105 ? 12.133 -18.562 -3.191 1 44.12 105 ASN A N 1
ATOM 767 C CA . ASN A 1 105 ? 13.031 -18.766 -2.059 1 44.12 105 ASN A CA 1
ATOM 768 C C . ASN A 1 105 ? 13.93 -19.984 -2.27 1 44.12 105 ASN A C 1
ATOM 770 O O . ASN A 1 105 ? 14.758 -20.312 -1.416 1 44.12 105 ASN A O 1
ATOM 774 N N . ASN A 1 106 ? 13.578 -20.812 -3.188 1 38.47 106 ASN A N 1
ATOM 775 C CA . ASN A 1 106 ? 14.516 -21.938 -3.258 1 38.47 106 ASN A CA 1
ATOM 776 C C . ASN A 1 106 ? 15.672 -21.641 -4.207 1 38.47 106 ASN A C 1
ATOM 778 O O . ASN A 1 106 ? 15.461 -21.109 -5.301 1 38.47 106 ASN A O 1
ATOM 782 N N . MET B 1 1 ? 24.875 15.594 18.359 1 21.39 1 MET B N 1
ATOM 783 C CA . MET B 1 1 ? 25.141 14.164 18.484 1 21.39 1 MET B CA 1
ATOM 784 C C . MET B 1 1 ? 24.578 13.398 17.297 1 21.39 1 MET B C 1
ATOM 786 O O . MET B 1 1 ? 23.531 13.75 16.766 1 21.39 1 MET B O 1
ATOM 790 N N . LYS B 1 2 ? 25.359 12.422 16.391 1 20.91 2 LYS B N 1
ATOM 791 C CA . LYS B 1 2 ? 25.359 12.07 14.969 1 20.91 2 LYS B CA 1
ATOM 792 C C . LYS B 1 2 ? 24.188 11.148 14.625 1 20.91 2 LYS B C 1
ATOM 794 O O . LYS B 1 2 ? 24.031 10.086 15.227 1 20.91 2 LYS B O 1
ATOM 799 N N . PHE B 1 3 ? 22.953 11.617 14.234 1 23.03 3 PHE B N 1
ATOM 800 C CA . PHE B 1 3 ? 21.656 11.18 13.727 1 23.03 3 PHE B CA 1
ATOM 801 C C . PHE B 1 3 ? 21.844 10.258 12.523 1 23.03 3 PHE B C 1
ATOM 803 O O . PHE B 1 3 ? 21.453 10.609 11.406 1 23.03 3 PHE B O 1
ATOM 810 N N . THR B 1 4 ? 23.031 9.664 12.375 1 26.03 4 THR B N 1
ATOM 811 C CA . THR B 1 4 ? 23.547 8.938 11.227 1 26.03 4 THR B CA 1
ATOM 812 C C . THR B 1 4 ? 22.781 7.641 11 1 26.03 4 THR B C 1
ATOM 814 O O . THR B 1 4 ? 22.594 7.211 9.859 1 26.03 4 THR B O 1
ATOM 817 N N . THR B 1 5 ? 22.438 6.949 12.07 1 26.27 5 THR B N 1
ATOM 818 C CA . THR B 1 5 ? 22.344 5.5 11.945 1 26.27 5 THR B CA 1
ATOM 819 C C . THR B 1 5 ? 21.094 5.105 11.172 1 26.27 5 THR B C 1
ATOM 821 O O . THR B 1 5 ? 20.922 3.943 10.805 1 26.27 5 THR B O 1
ATOM 824 N N . ILE B 1 6 ? 20.078 5.949 11.109 1 25.52 6 ILE B N 1
ATOM 825 C CA . ILE B 1 6 ? 18.812 5.434 10.617 1 25.52 6 ILE B CA 1
ATOM 826 C C . ILE B 1 6 ? 18.906 5.148 9.117 1 25.52 6 ILE B C 1
ATOM 828 O O . ILE B 1 6 ? 18.047 4.488 8.547 1 25.52 6 ILE B O 1
ATOM 832 N N . ALA B 1 7 ? 19.844 5.727 8.422 1 27.55 7 ALA B N 1
ATOM 833 C CA . ALA B 1 7 ? 20 5.66 6.973 1 27.55 7 ALA B CA 1
ATOM 834 C C . ALA B 1 7 ? 20.406 4.258 6.527 1 27.55 7 ALA B C 1
ATOM 836 O O . ALA B 1 7 ? 20.062 3.834 5.418 1 27.55 7 ALA B O 1
ATOM 837 N N . ALA B 1 8 ? 21.156 3.637 7.434 1 28.55 8 ALA B N 1
ATOM 838 C CA . ALA B 1 8 ? 21.844 2.432 6.977 1 28.55 8 ALA B CA 1
ATOM 839 C C . ALA B 1 8 ? 20.844 1.337 6.609 1 28.55 8 ALA B C 1
ATOM 841 O O . ALA B 1 8 ? 21.109 0.528 5.715 1 28.55 8 ALA B O 1
ATOM 842 N N . THR B 1 9 ? 19.844 1.185 7.496 1 28.55 9 THR B N 1
ATOM 843 C CA . THR B 1 9 ? 19.031 -0.013 7.34 1 28.55 9 THR B CA 1
ATOM 844 C C . THR B 1 9 ? 18.203 0.062 6.059 1 28.55 9 THR B C 1
ATOM 846 O O . THR B 1 9 ? 17.719 -0.961 5.559 1 28.55 9 THR B O 1
ATOM 849 N N . ILE B 1 10 ? 18 1.32 5.629 1 26.61 10 ILE B N 1
ATOM 850 C CA . ILE B 1 10 ? 17.203 1.368 4.41 1 26.61 10 ILE B CA 1
ATOM 851 C C . ILE B 1 10 ? 18.016 0.823 3.238 1 26.61 10 ILE B C 1
ATOM 853 O O . ILE B 1 10 ? 17.469 0.161 2.352 1 26.61 10 ILE B O 1
ATOM 857 N N . ALA B 1 11 ? 19.359 0.977 3.348 1 28.94 11 ALA B N 1
ATOM 858 C CA . ALA B 1 11 ? 20.266 0.64 2.248 1 28.94 11 ALA B CA 1
ATOM 859 C C . ALA B 1 11 ? 20.188 -0.848 1.919 1 28.94 11 ALA B C 1
ATOM 861 O O . ALA B 1 11 ? 20.516 -1.258 0.8 1 28.94 11 ALA B O 1
ATOM 862 N N . SER B 1 12 ? 20.125 -1.636 3.021 1 29.27 12 SER B N 1
ATOM 863 C CA . SER B 1 12 ? 20.328 -3.045 2.703 1 29.27 12 SER B CA 1
ATOM 864 C C . SER B 1 12 ? 19.25 -3.549 1.734 1 29.27 12 SER B C 1
ATOM 866 O O . SER B 1 12 ? 19.359 -4.664 1.219 1 29.27 12 SER B O 1
ATOM 868 N N . ILE B 1 13 ? 18.078 -2.918 1.789 1 29.08 13 ILE B N 1
ATOM 869 C CA . ILE B 1 13 ? 17.078 -3.555 0.927 1 29.08 13 ILE B CA 1
ATOM 870 C C . ILE B 1 13 ? 17.406 -3.25 -0.535 1 29.08 13 ILE B C 1
ATOM 872 O O . ILE B 1 13 ? 16.938 -3.959 -1.436 1 29.08 13 ILE B O 1
ATOM 876 N N . VAL B 1 14 ? 18.141 -2.158 -0.751 1 30.06 14 VAL B N 1
ATOM 877 C CA . VAL B 1 14 ? 18.297 -1.771 -2.15 1 30.06 14 VAL B CA 1
ATOM 878 C C . VAL B 1 14 ? 19.25 -2.727 -2.857 1 30.06 14 VAL B C 1
ATOM 880 O O . VAL B 1 14 ? 19.266 -2.807 -4.086 1 30.06 14 VAL B O 1
ATOM 883 N N . ALA B 1 15 ? 20.234 -3.217 -2.119 1 29.72 15 ALA B N 1
ATOM 884 C CA . ALA B 1 15 ? 21.344 -3.861 -2.824 1 29.72 15 ALA B CA 1
ATOM 885 C C . ALA B 1 15 ? 20.859 -5.086 -3.594 1 29.72 15 ALA B C 1
ATOM 887 O O . ALA B 1 15 ? 21.625 -5.703 -4.34 1 29.72 15 ALA B O 1
ATOM 888 N N . VAL B 1 16 ? 19.859 -5.75 -3.074 1 30.38 16 VAL B N 1
ATOM 889 C CA . VAL B 1 16 ? 19.641 -7.004 -3.787 1 30.38 16 VAL B CA 1
ATOM 890 C C . VAL B 1 16 ? 19.219 -6.715 -5.223 1 30.38 16 VAL B C 1
ATOM 892 O O . VAL B 1 16 ? 18.891 -7.633 -5.98 1 30.38 16 VAL B O 1
ATOM 895 N N . ALA B 1 17 ? 19.125 -5.445 -5.539 1 31.69 17 ALA B N 1
ATOM 896 C CA . ALA B 1 17 ? 18.75 -5.281 -6.941 1 31.69 17 ALA B CA 1
ATOM 897 C C . ALA B 1 17 ? 19.891 -5.703 -7.863 1 31.69 17 ALA B C 1
ATOM 899 O O . ALA B 1 17 ? 19.844 -5.465 -9.07 1 31.69 17 ALA B O 1
ATOM 900 N N . ASN B 1 18 ? 21.078 -5.598 -7.395 1 34.59 18 ASN B N 1
ATOM 901 C CA . ASN B 1 18 ? 22.047 -5.695 -8.469 1 34.59 18 ASN B CA 1
ATOM 902 C C . ASN B 1 18 ? 21.812 -6.926 -9.344 1 34.59 18 ASN B C 1
ATOM 904 O O . ASN B 1 18 ? 21.797 -6.828 -10.57 1 34.59 18 ASN B O 1
ATOM 908 N N . ALA B 1 19 ? 22.641 -8.125 -9.18 1 34.19 19 ALA B N 1
ATOM 909 C CA . ALA B 1 19 ? 22.672 -9.18 -10.195 1 34.19 19 ALA B CA 1
ATOM 910 C C . ALA B 1 19 ? 21.266 -9.719 -10.461 1 34.19 19 ALA B C 1
ATOM 912 O O . ALA B 1 19 ? 20.562 -10.133 -9.531 1 34.19 19 ALA B O 1
ATOM 913 N N . ALA B 1 20 ? 20.5 -9.109 -11.367 1 39.31 20 ALA B N 1
ATOM 914 C CA . ALA B 1 20 ? 19.203 -9.68 -11.695 1 39.31 20 ALA B CA 1
ATOM 915 C C . ALA B 1 20 ? 19.25 -11.203 -11.672 1 39.31 20 ALA B C 1
ATOM 917 O O . ALA B 1 20 ? 19.984 -11.82 -12.438 1 39.31 20 ALA B O 1
ATOM 918 N N . PRO B 1 21 ? 19.234 -11.945 -10.578 1 42.56 21 PRO B N 1
ATOM 919 C CA . PRO B 1 21 ? 19.219 -13.406 -10.664 1 42.56 21 PRO B CA 1
ATOM 920 C C . PRO B 1 21 ? 18.516 -13.922 -11.922 1 42.56 21 PRO B C 1
ATOM 922 O O . PRO B 1 21 ? 17.641 -13.242 -12.461 1 42.56 21 PRO B O 1
ATOM 925 N N . ALA B 1 22 ? 19.219 -14.789 -12.773 1 48.62 22 ALA B N 1
ATOM 926 C CA . ALA B 1 22 ? 18.594 -15.445 -13.922 1 48.62 22 ALA B CA 1
ATOM 927 C C . ALA B 1 22 ? 17.109 -15.672 -13.68 1 48.62 22 ALA B C 1
ATOM 929 O O . ALA B 1 22 ? 16.688 -16.016 -12.562 1 48.62 22 ALA B O 1
ATOM 930 N N . ALA B 1 23 ? 16.266 -14.867 -14.352 1 54.06 23 ALA B N 1
ATOM 931 C CA . ALA B 1 23 ? 14.828 -15.094 -14.25 1 54.06 23 ALA B CA 1
ATOM 932 C C . ALA B 1 23 ? 14.523 -16.578 -14.07 1 54.06 23 ALA B C 1
ATOM 934 O O . ALA B 1 23 ? 15.117 -17.422 -14.742 1 54.06 23 ALA B O 1
ATOM 935 N N . PRO B 1 24 ? 14.094 -16.938 -12.859 1 57.81 24 PRO B N 1
ATOM 936 C CA . PRO B 1 24 ? 13.781 -18.359 -12.703 1 57.81 24 PRO B CA 1
ATOM 937 C C . PRO B 1 24 ? 13.148 -18.969 -13.953 1 57.81 24 PRO B C 1
ATOM 939 O O . PRO B 1 24 ? 12.406 -18.281 -14.672 1 57.81 24 PRO B O 1
ATOM 942 N N . THR B 1 25 ? 13.781 -19.953 -14.531 1 67.94 25 THR B N 1
ATOM 943 C CA . THR B 1 25 ? 13.227 -20.641 -15.688 1 67.94 25 THR B CA 1
ATOM 944 C C . THR B 1 25 ? 12.414 -21.859 -15.242 1 67.94 25 THR B C 1
ATOM 946 O O . THR B 1 25 ? 12.578 -22.344 -14.125 1 67.94 25 THR B O 1
ATOM 949 N N . GLY B 1 26 ? 11.352 -22.25 -15.992 1 78 26 GLY B N 1
ATOM 950 C CA . GLY B 1 26 ? 10.516 -23.422 -15.789 1 78 26 GLY B CA 1
ATOM 951 C C . GLY B 1 26 ? 9.133 -23.094 -15.258 1 78 26 GLY B C 1
ATOM 952 O O . GLY B 1 26 ? 8.758 -21.922 -15.18 1 78 26 GLY B O 1
ATOM 953 N N . ASP B 1 27 ? 8.367 -24.188 -15.18 1 80 27 ASP B N 1
ATOM 954 C CA . ASP B 1 27 ? 6.988 -24.062 -14.719 1 80 27 ASP B CA 1
ATOM 955 C C . ASP B 1 27 ? 6.836 -24.547 -13.281 1 80 27 ASP B C 1
ATOM 957 O O . ASP B 1 27 ? 7.625 -25.375 -12.812 1 80 27 ASP B O 1
ATOM 961 N N . VAL B 1 28 ? 6.051 -23.797 -12.586 1 78.69 28 VAL B N 1
ATOM 962 C CA . VAL B 1 28 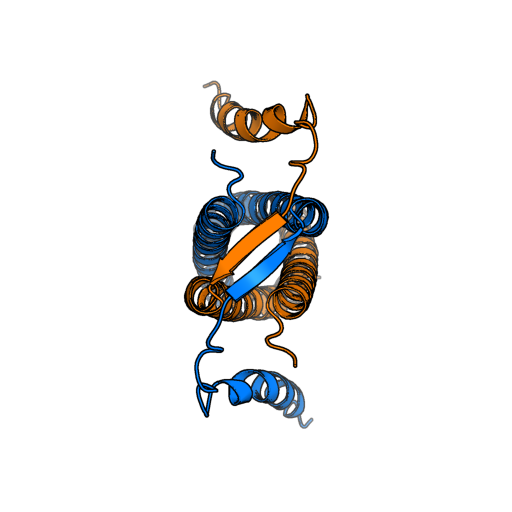? 5.664 -24.25 -11.258 1 78.69 28 VAL B CA 1
ATOM 963 C C . VAL B 1 28 ? 4.172 -24.578 -11.234 1 78.69 28 VAL B C 1
ATOM 965 O O . VAL B 1 28 ? 3.371 -23.891 -11.875 1 78.69 28 VAL B O 1
ATOM 968 N N . THR B 1 29 ? 3.918 -25.75 -10.594 1 81.94 29 THR B N 1
ATOM 969 C CA . THR B 1 29 ? 2.52 -26.109 -10.359 1 81.94 29 THR B CA 1
ATOM 970 C C . THR B 1 29 ? 2.072 -25.641 -8.977 1 81.94 29 THR B C 1
ATOM 972 O O . THR B 1 29 ? 2.701 -25.969 -7.973 1 81.94 29 THR B O 1
ATOM 975 N N . VAL B 1 30 ? 1.135 -24.766 -9.055 1 77.62 30 VAL B N 1
ATOM 976 C CA . VAL B 1 30 ? 0.642 -24.188 -7.805 1 77.62 30 VAL B CA 1
ATOM 977 C C . VAL B 1 30 ? -0.829 -24.547 -7.613 1 77.62 30 VAL B C 1
ATOM 979 O O . VAL B 1 30 ? -1.602 -24.562 -8.578 1 77.62 30 VAL B O 1
ATOM 982 N N . SER B 1 31 ? -1.016 -24.938 -6.324 1 80.44 31 SER B N 1
ATOM 983 C CA . SER B 1 31 ? -2.424 -25.172 -6.023 1 80.44 31 SER B CA 1
ATOM 984 C C . SER B 1 31 ? -3.193 -23.859 -5.938 1 80.44 31 SER B C 1
ATOM 986 O O . SER B 1 31 ? -2.748 -22.922 -5.285 1 80.44 31 SER B O 1
ATOM 988 N N . ARG B 1 32 ? -4.383 -23.766 -6.562 1 78.19 32 ARG B N 1
ATOM 989 C CA . ARG B 1 32 ? -5.219 -22.578 -6.473 1 78.19 32 ARG B CA 1
ATOM 990 C C . ARG B 1 32 ? -5.621 -22.297 -5.027 1 78.19 32 ARG B C 1
ATOM 992 O O . ARG B 1 32 ? -5.777 -21.141 -4.637 1 78.19 32 ARG B O 1
ATOM 999 N N . GLN B 1 33 ? -5.676 -23.344 -4.238 1 79.69 33 GLN B N 1
ATOM 1000 C CA . GLN B 1 33 ? -6.035 -23.203 -2.83 1 79.69 33 GLN B CA 1
ATOM 1001 C C . GLN B 1 33 ? -4.965 -22.438 -2.064 1 79.69 33 GLN B C 1
ATOM 1003 O O . GLN B 1 33 ? -5.266 -21.734 -1.096 1 79.69 33 GLN B O 1
ATOM 1008 N N . SER B 1 34 ? -3.74 -22.5 -2.566 1 77.94 34 SER B N 1
ATOM 1009 C CA . SER B 1 34 ? -2.633 -21.844 -1.88 1 77.94 34 SER B CA 1
ATOM 1010 C C . SER B 1 34 ? -2.652 -20.344 -2.113 1 77.94 34 SER B C 1
ATOM 1012 O O . SER B 1 34 ? -1.986 -19.594 -1.399 1 77.94 34 SER B O 1
ATOM 1014 N N . SER B 1 35 ? -3.463 -19.922 -3.096 1 79.19 35 SER B N 1
ATOM 1015 C CA . SER B 1 35 ? -3.508 -18.5 -3.408 1 79.19 35 SER B CA 1
ATOM 1016 C C . SER B 1 35 ? -4.594 -17.797 -2.605 1 79.19 35 SER B C 1
ATOM 1018 O O . SER B 1 35 ? -4.613 -16.562 -2.531 1 79.19 35 SER B O 1
ATOM 1020 N N . VAL B 1 36 ? -5.453 -18.578 -1.976 1 82.62 36 VAL B N 1
ATOM 1021 C CA . VAL B 1 36 ? -6.613 -18.016 -1.304 1 82.62 36 VAL B CA 1
ATOM 1022 C C . VAL B 1 36 ? -6.16 -17.016 -0.242 1 82.62 36 VAL B C 1
ATOM 1024 O O . VAL B 1 36 ? -6.637 -15.875 -0.206 1 82.62 36 VAL B O 1
ATOM 1027 N N . PRO B 1 37 ? -5.156 -17.312 0.625 1 83.94 37 PRO B N 1
ATOM 1028 C CA . PRO B 1 37 ? -4.715 -16.344 1.633 1 83.94 37 PRO B CA 1
ATOM 1029 C C . PRO B 1 37 ? -4.133 -15.07 1.016 1 83.94 37 PRO B C 1
ATOM 1031 O O . PRO B 1 37 ? -4.312 -13.977 1.56 1 83.94 37 PRO B O 1
ATOM 1034 N N . ILE B 1 38 ? -3.488 -15.188 -0.109 1 84.94 38 ILE B N 1
ATOM 1035 C CA . ILE B 1 38 ? -2.885 -14.039 -0.77 1 84.94 38 ILE B CA 1
ATOM 1036 C C . ILE B 1 38 ? -3.975 -13.062 -1.21 1 84.94 38 ILE B C 1
ATOM 1038 O O . ILE B 1 38 ? -3.863 -11.852 -0.99 1 84.94 38 ILE B O 1
ATOM 1042 N N . PHE B 1 39 ? -4.992 -13.562 -1.777 1 84.12 39 PHE B N 1
ATOM 1043 C CA . PHE B 1 39 ? -6.074 -12.711 -2.244 1 84.12 39 PHE B CA 1
ATOM 1044 C C . PHE B 1 39 ? -6.805 -12.07 -1.068 1 84.12 39 PHE B C 1
ATOM 1046 O O . PHE B 1 39 ? -7.25 -10.922 -1.157 1 84.12 39 PHE B O 1
ATOM 1053 N N . GLN B 1 40 ? -6.898 -12.836 -0.002 1 86.94 40 GLN B N 1
ATOM 1054 C CA . GLN B 1 40 ? -7.508 -12.273 1.197 1 86.94 40 GLN B CA 1
ATOM 1055 C C . GLN B 1 40 ? -6.668 -11.125 1.756 1 86.94 40 GLN B C 1
ATOM 1057 O O . GLN B 1 40 ? -7.207 -10.094 2.156 1 86.94 40 GLN B O 1
ATOM 1062 N N . GLU B 1 41 ? -5.445 -11.297 1.706 1 89.56 41 GLU B N 1
ATOM 1063 C CA . GLU B 1 41 ? -4.543 -10.25 2.191 1 89.56 41 GLU B CA 1
ATOM 1064 C C . GLU B 1 41 ? -4.57 -9.031 1.277 1 89.56 41 GLU B C 1
ATOM 1066 O O . GLU B 1 41 ? -4.516 -7.895 1.749 1 89.56 41 GLU B O 1
ATOM 1071 N N . PHE B 1 42 ? -4.691 -9.219 -0.009 1 88.81 42 PHE B N 1
ATOM 1072 C CA . PHE B 1 42 ? -4.805 -8.094 -0.927 1 88.81 42 PHE B CA 1
ATOM 1073 C C . PHE B 1 42 ? -6.082 -7.309 -0.661 1 88.81 42 PHE B C 1
ATOM 1075 O O . PHE B 1 42 ? -6.098 -6.082 -0.778 1 88.81 42 PHE B O 1
ATOM 1082 N N . GLN B 1 43 ? -7.098 -8.047 -0.368 1 89.19 43 GLN B N 1
ATOM 1083 C CA . GLN B 1 43 ? -8.344 -7.355 -0.04 1 89.19 43 GLN B CA 1
ATOM 1084 C C . GLN B 1 43 ? -8.172 -6.473 1.192 1 89.19 43 GLN B C 1
ATOM 1086 O O . GLN B 1 43 ? -8.648 -5.336 1.218 1 89.19 43 GLN B O 1
ATOM 1091 N N . GLU B 1 44 ? -7.52 -7.035 2.178 1 92.5 44 GLU B N 1
ATOM 1092 C CA . GLU B 1 44 ? -7.246 -6.234 3.369 1 92.5 44 GLU B CA 1
ATOM 1093 C C . GLU B 1 44 ? -6.34 -5.055 3.047 1 92.5 44 GLU B C 1
ATOM 1095 O O . GLU B 1 44 ? -6.555 -3.945 3.543 1 92.5 44 GLU B O 1
ATOM 1100 N N . LEU B 1 45 ? -5.355 -5.305 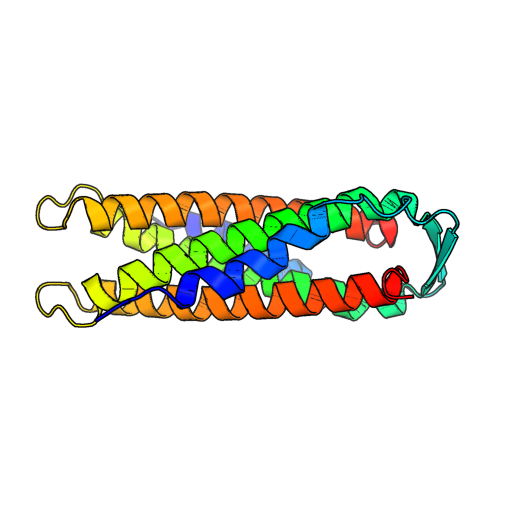2.262 1 93.31 45 LEU B N 1
ATOM 1101 C CA . LEU B 1 45 ? -4.457 -4.25 1.81 1 93.31 45 LEU B CA 1
ATOM 1102 C C . LEU B 1 45 ? -5.234 -3.133 1.119 1 93.31 45 LEU B C 1
ATOM 1104 O O . LEU B 1 45 ? -5.016 -1.952 1.399 1 93.31 45 LEU B O 1
ATOM 1108 N N . GLU B 1 46 ? -6.09 -3.498 0.206 1 90.81 46 GLU B N 1
ATOM 1109 C CA . GLU B 1 46 ? -6.914 -2.518 -0.497 1 90.81 46 GLU B CA 1
ATOM 1110 C C . GLU B 1 46 ? -7.723 -1.676 0.483 1 90.81 46 GLU B C 1
ATOM 1112 O O . GLU B 1 46 ? -7.785 -0.451 0.353 1 90.81 46 GLU B O 1
ATOM 1117 N N . LYS B 1 47 ? -8.297 -2.324 1.408 1 93.31 47 LYS B N 1
ATOM 1118 C CA . LYS B 1 47 ? -9.094 -1.625 2.414 1 93.31 47 LYS B CA 1
ATOM 1119 C C . LYS B 1 47 ? -8.242 -0.627 3.191 1 93.31 47 LYS B C 1
ATOM 1121 O O . LYS B 1 47 ? -8.664 0.505 3.434 1 93.31 47 LYS B O 1
ATOM 1126 N N . ASP B 1 48 ? -7.109 -1.078 3.676 1 92.94 48 ASP B N 1
ATOM 1127 C CA . ASP B 1 48 ? -6.23 -0.217 4.461 1 92.94 48 ASP B CA 1
ATOM 1128 C C . ASP B 1 48 ? -5.73 0.964 3.631 1 92.94 48 ASP B C 1
ATOM 1130 O O . ASP B 1 48 ? -5.656 2.09 4.125 1 92.94 48 ASP B O 1
ATOM 1134 N N . VAL B 1 49 ? -5.371 0.705 2.416 1 93.5 49 VAL B N 1
ATOM 1135 C CA . VAL B 1 49 ? -4.926 1.771 1.526 1 93.5 49 VAL B CA 1
ATOM 1136 C C . VAL B 1 49 ? -6.055 2.781 1.324 1 93.5 49 VAL B C 1
ATOM 1138 O O . VAL B 1 49 ? -5.824 3.992 1.354 1 93.5 49 VAL B O 1
ATOM 1141 N N . GLN B 1 50 ? -7.207 2.328 1.184 1 92.38 50 GLN B N 1
ATOM 1142 C CA . GLN B 1 50 ? -8.344 3.225 1.031 1 92.38 50 GLN B CA 1
ATOM 1143 C C . GLN B 1 50 ? -8.547 4.082 2.279 1 92.38 50 GLN B C 1
ATOM 1145 O O . GLN B 1 50 ? -8.883 5.262 2.182 1 92.38 50 GLN B O 1
ATOM 1150 N N . ALA B 1 51 ? -8.438 3.492 3.402 1 93.38 51 ALA B N 1
ATOM 1151 C CA . ALA B 1 51 ? -8.547 4.258 4.641 1 93.38 51 ALA B CA 1
ATOM 1152 C C . ALA B 1 51 ? -7.531 5.398 4.672 1 93.38 51 ALA B C 1
ATOM 1154 O O . ALA B 1 51 ? -7.863 6.52 5.062 1 93.38 51 ALA B O 1
ATOM 1155 N N . ILE B 1 52 ? -6.312 5.094 4.25 1 94.25 52 ILE B N 1
ATOM 1156 C CA . ILE B 1 52 ? -5.273 6.113 4.203 1 94.25 52 ILE B CA 1
ATOM 1157 C C . ILE B 1 52 ? -5.684 7.227 3.242 1 94.25 52 ILE B C 1
ATOM 1159 O O . ILE B 1 52 ? -5.547 8.414 3.559 1 94.25 52 ILE B O 1
ATOM 1163 N N . ILE B 1 53 ? -6.141 6.832 2.064 1 93.19 53 ILE B N 1
ATOM 1164 C CA . ILE B 1 53 ? -6.559 7.797 1.055 1 93.19 53 ILE B CA 1
ATOM 1165 C C . ILE B 1 53 ? -7.617 8.727 1.639 1 93.19 53 ILE B C 1
ATOM 1167 O O . ILE B 1 53 ? -7.527 9.953 1.489 1 93.19 53 ILE B O 1
ATOM 1171 N N . GLN B 1 54 ? -8.586 8.172 2.283 1 94.06 54 GLN B N 1
ATOM 1172 C CA . GLN B 1 54 ? -9.672 8.969 2.85 1 94.06 54 GLN B CA 1
ATOM 1173 C C . GLN B 1 54 ? -9.148 9.953 3.893 1 94.06 54 GLN B C 1
ATOM 1175 O O . GLN B 1 54 ? -9.531 11.125 3.895 1 94.06 54 GLN B O 1
ATOM 1180 N N . ASP B 1 55 ? -8.289 9.461 4.785 1 93.75 55 ASP B N 1
ATOM 1181 C CA . ASP B 1 55 ? -7.734 10.328 5.82 1 93.75 55 ASP B CA 1
ATOM 1182 C C . ASP B 1 55 ? -6.883 11.438 5.207 1 93.75 55 ASP B C 1
ATOM 1184 O O . ASP B 1 55 ? -6.992 12.602 5.602 1 93.75 55 ASP B O 1
ATOM 1188 N N . VAL B 1 56 ? -6.086 11.055 4.254 1 93.31 56 VAL B N 1
ATOM 1189 C CA . VAL B 1 56 ? -5.23 12.039 3.598 1 93.31 56 VAL B CA 1
ATOM 1190 C C . VAL B 1 56 ? -6.09 13.07 2.875 1 93.31 56 VAL B C 1
ATOM 1192 O O . VAL B 1 56 ? -5.805 14.273 2.926 1 93.31 56 VAL B O 1
ATOM 1195 N N . GLN B 1 57 ? -7.098 12.734 2.264 1 92.25 57 GLN B N 1
ATOM 1196 C CA . GLN B 1 57 ? -7.996 13.641 1.561 1 92.25 57 GLN B CA 1
ATOM 1197 C C . GLN B 1 57 ? -8.641 14.633 2.523 1 92.25 57 GLN B C 1
ATOM 1199 O O . GLN B 1 57 ? -8.914 15.773 2.152 1 92.25 57 GLN B O 1
ATOM 1204 N N . THR B 1 58 ? -8.898 14.148 3.691 1 93.62 58 THR B N 1
ATOM 1205 C CA . THR B 1 58 ? -9.508 15.023 4.695 1 93.62 58 THR B CA 1
ATOM 1206 C C . THR B 1 58 ? -8.492 16.031 5.211 1 93.62 58 THR B C 1
ATOM 1208 O O . THR B 1 58 ? -8.852 17.172 5.539 1 93.62 58 THR B O 1
ATOM 1211 N N . VAL B 1 59 ? -7.262 15.609 5.191 1 91.5 59 VAL B N 1
ATOM 1212 C CA . VAL B 1 59 ? -6.191 16.438 5.73 1 91.5 59 VAL B CA 1
ATOM 1213 C C . VAL B 1 59 ? -5.793 17.5 4.707 1 91.5 59 VAL B C 1
ATOM 1215 O O . VAL B 1 59 ? -5.477 18.641 5.07 1 91.5 59 VAL B O 1
ATOM 1218 N N . ILE B 1 60 ? -5.855 17.234 3.443 1 91.12 60 ILE B N 1
ATOM 1219 C CA . ILE B 1 60 ? -5.348 18.094 2.377 1 91.12 60 ILE B CA 1
ATOM 1220 C C . ILE B 1 60 ? -6.004 19.469 2.461 1 91.12 60 ILE B C 1
ATOM 1222 O O . ILE B 1 60 ? -5.316 20.484 2.529 1 91.12 60 ILE B O 1
ATOM 1226 N N . PRO B 1 61 ? -7.305 19.562 2.49 1 89.56 61 PRO B N 1
ATOM 1227 C CA . PRO B 1 61 ? -7.922 20.891 2.521 1 89.56 61 PRO B CA 1
ATOM 1228 C C . PRO B 1 61 ? -7.641 21.641 3.824 1 89.56 61 PRO B C 1
ATOM 1230 O O . PRO B 1 61 ? -7.641 22.875 3.844 1 89.56 61 PRO B O 1
ATOM 1233 N N . LEU B 1 62 ? -7.414 20.891 4.949 1 89 62 LEU B N 1
ATOM 1234 C CA . LEU B 1 62 ? -7.105 21.516 6.234 1 89 62 LEU B CA 1
ATOM 1235 C C . LEU B 1 62 ? -5.746 22.203 6.195 1 89 62 LEU B C 1
ATOM 1237 O O . LEU B 1 62 ? -5.574 23.266 6.781 1 89 62 LEU B O 1
ATOM 1241 N N . VAL B 1 63 ? -4.898 21.594 5.492 1 89.81 63 VAL B N 1
ATOM 1242 C CA . VAL B 1 63 ? -3.516 22.047 5.52 1 89.81 63 VAL B CA 1
ATOM 1243 C C . VAL B 1 63 ? -3.23 22.906 4.281 1 89.81 63 VAL B C 1
ATOM 1245 O O . VAL B 1 63 ? -2.473 23.875 4.352 1 89.81 63 VAL B O 1
ATOM 1248 N N . SER B 1 64 ? -3.943 22.484 3.25 1 79.75 64 SER B N 1
ATOM 1249 C CA . SER B 1 64 ? -3.686 23.156 1.978 1 79.75 64 SER B CA 1
ATOM 1250 C C . SER B 1 64 ? -4.266 24.562 1.963 1 79.75 64 SER B C 1
ATOM 1252 O O . SER B 1 64 ? -5.391 24.781 2.418 1 79.75 64 SER B O 1
ATOM 1254 N N . GLY B 1 65 ? -3.439 25.469 1.76 1 77.19 65 GLY B N 1
ATOM 1255 C CA . GLY B 1 65 ? -3.854 26.859 1.62 1 77.19 65 GLY B CA 1
ATOM 1256 C C . GLY B 1 65 ? -3.791 27.625 2.922 1 77.19 65 GLY B C 1
ATOM 1257 O O . GLY B 1 65 ? -4.02 28.844 2.941 1 77.19 65 GLY B O 1
ATOM 1258 N N . ASN B 1 66 ? -3.785 26.891 3.977 1 77 66 ASN B N 1
ATOM 1259 C CA . ASN B 1 66 ? -3.732 27.578 5.262 1 77 66 ASN B CA 1
ATOM 1260 C C . ASN B 1 66 ? -2.348 28.156 5.531 1 77 66 ASN B C 1
ATOM 1262 O O . ASN B 1 66 ? -1.386 27.422 5.738 1 77 66 ASN B O 1
ATOM 1266 N N . ALA B 1 67 ? -2.232 29.453 5.512 1 79.69 67 ALA B N 1
ATOM 1267 C CA . ALA B 1 67 ? -0.969 30.172 5.641 1 79.69 67 ALA B CA 1
ATOM 1268 C C . ALA B 1 67 ? -0.368 29.969 7.031 1 79.69 67 ALA B C 1
ATOM 1270 O O . ALA B 1 67 ? 0.825 30.203 7.234 1 79.69 67 ALA B O 1
ATOM 1271 N N . SER B 1 68 ? -1.245 29.484 8.031 1 83.12 68 SER B N 1
ATOM 1272 C CA . SER B 1 68 ? -0.74 29.297 9.391 1 83.12 68 SER B CA 1
ATOM 1273 C C . SER B 1 68 ? 0.056 28 9.516 1 83.12 68 SER B C 1
ATOM 1275 O O . SER B 1 68 ? 0.794 27.812 10.484 1 83.12 68 SER B O 1
ATOM 1277 N N . TYR B 1 69 ? -0.078 27.203 8.492 1 85.5 69 TYR B N 1
ATOM 1278 C CA . TYR B 1 69 ? 0.675 25.953 8.539 1 85.5 69 TYR B CA 1
ATOM 1279 C C . TYR B 1 69 ? 1.986 26.078 7.773 1 85.5 69 TYR B C 1
ATOM 1281 O O . TYR B 1 69 ? 2.025 26.656 6.688 1 85.5 69 TYR B O 1
ATOM 1289 N N . PRO B 1 70 ? 3.008 25.5 8.32 1 87.12 70 PRO B N 1
ATOM 1290 C CA . PRO B 1 70 ? 4.316 25.594 7.668 1 87.12 70 PRO B CA 1
ATOM 1291 C C . PRO B 1 70 ? 4.332 24.969 6.277 1 87.12 70 PRO B C 1
ATOM 1293 O O . PRO B 1 70 ? 3.607 24 6.027 1 87.12 70 PRO B O 1
ATOM 1296 N N . GLN B 1 71 ? 5.18 25.562 5.398 1 89.56 71 GLN B N 1
ATOM 1297 C CA . GLN B 1 71 ? 5.305 25.094 4.027 1 89.56 71 GLN B CA 1
ATOM 1298 C C . GLN B 1 71 ? 5.762 23.641 3.988 1 89.56 71 GLN B C 1
ATOM 1300 O O . GLN B 1 71 ? 5.305 22.859 3.148 1 89.56 71 GLN B O 1
ATOM 1305 N N . ASP B 1 72 ? 6.645 23.297 4.91 1 89.44 72 ASP B N 1
ATOM 1306 C CA . ASP B 1 72 ? 7.18 21.938 4.949 1 89.44 72 ASP B CA 1
ATOM 1307 C C . ASP B 1 72 ? 6.078 20.922 5.23 1 89.44 72 ASP B C 1
ATOM 1309 O O . ASP B 1 72 ? 6.055 19.844 4.637 1 89.44 72 ASP B O 1
ATOM 1313 N N . LEU B 1 73 ? 5.145 21.297 6.105 1 92.62 73 LEU B N 1
ATOM 1314 C CA . LEU B 1 73 ? 4.031 20.406 6.426 1 92.62 73 LEU B CA 1
ATOM 1315 C C . LEU B 1 73 ? 3.135 20.203 5.207 1 92.62 73 LEU B C 1
ATOM 1317 O O . LEU B 1 73 ? 2.738 19.078 4.91 1 92.62 73 LEU B O 1
ATOM 1321 N N . ARG B 1 74 ? 2.842 21.219 4.508 1 91.88 74 ARG B N 1
ATOM 1322 C CA . ARG B 1 74 ? 1.994 21.156 3.322 1 91.88 74 ARG B CA 1
ATOM 1323 C C . ARG B 1 74 ? 2.635 20.297 2.238 1 91.88 74 ARG B C 1
ATOM 1325 O O . ARG B 1 74 ? 1.958 19.484 1.593 1 91.88 74 ARG B O 1
ATOM 1332 N N . GLU B 1 75 ? 3.928 20.453 2.111 1 92.69 75 GLU B N 1
ATOM 1333 C CA . GLU B 1 75 ? 4.668 19.672 1.122 1 92.69 75 GLU B CA 1
ATOM 1334 C C . GLU B 1 75 ? 4.691 18.188 1.492 1 92.69 75 GLU B C 1
ATOM 1336 O O . GLU B 1 75 ? 4.551 17.328 0.624 1 92.69 75 GLU B O 1
ATOM 1341 N N . LEU B 1 76 ? 4.848 17.938 2.74 1 93.06 76 LEU B N 1
ATOM 1342 C CA . LEU B 1 76 ? 4.855 16.547 3.205 1 93.06 76 LEU B CA 1
ATOM 1343 C C . LEU B 1 76 ? 3.5 15.891 2.98 1 93.06 76 LEU B C 1
ATOM 1345 O O . LEU B 1 76 ? 3.428 14.766 2.494 1 93.06 76 LEU B O 1
ATOM 1349 N N . ILE B 1 77 ? 2.48 16.609 3.24 1 94.06 77 ILE B N 1
ATOM 1350 C CA . ILE B 1 77 ? 1.135 16.078 3.07 1 94.06 77 ILE B CA 1
ATOM 1351 C C . ILE B 1 77 ? 0.863 15.828 1.59 1 94.06 77 ILE B C 1
ATOM 1353 O O . ILE B 1 77 ? 0.249 14.82 1.229 1 94.06 77 ILE B O 1
ATOM 1357 N N . SER B 1 78 ? 1.34 16.672 0.748 1 91.94 78 SER B N 1
ATOM 1358 C CA . SER B 1 78 ? 1.207 16.484 -0.693 1 91.94 78 SER B CA 1
ATOM 1359 C C . SER B 1 78 ? 1.979 15.25 -1.159 1 91.94 78 SER B C 1
ATOM 1361 O O . SER B 1 78 ? 1.494 14.484 -1.997 1 91.94 78 SER B O 1
ATOM 1363 N N . SER B 1 79 ? 3.135 15.125 -0.64 1 93.75 79 SER B N 1
ATOM 1364 C CA . SER B 1 79 ? 3.947 13.961 -0.98 1 93.75 79 SER B CA 1
ATOM 1365 C C . SER B 1 79 ? 3.264 12.664 -0.557 1 93.75 79 SER B C 1
ATOM 1367 O O . SER B 1 79 ? 3.225 11.695 -1.321 1 93.75 79 SER B O 1
ATOM 1369 N N . ILE B 1 80 ? 2.721 12.664 0.609 1 94.88 80 ILE B N 1
ATOM 1370 C CA . ILE B 1 80 ? 1.994 11.5 1.104 1 94.88 80 ILE B CA 1
ATOM 1371 C C . ILE B 1 80 ? 0.833 11.18 0.165 1 94.88 80 ILE B C 1
ATOM 1373 O O . ILE B 1 80 ? 0.613 10.016 -0.185 1 94.88 80 ILE B O 1
ATOM 1377 N N . SER B 1 81 ? 0.128 12.172 -0.219 1 94.38 81 SER B N 1
ATOM 1378 C CA . SER B 1 81 ? -1.02 12 -1.104 1 94.38 81 SER B CA 1
ATOM 1379 C C . SER B 1 81 ? -0.611 11.352 -2.42 1 94.38 81 SER B C 1
ATOM 1381 O O . SER B 1 81 ? -1.289 10.445 -2.906 1 94.38 81 SER B O 1
ATOM 1383 N N . LYS B 1 82 ? 0.468 11.797 -2.965 1 94.62 82 LYS B N 1
ATOM 1384 C CA . LYS B 1 82 ? 0.954 11.227 -4.219 1 94.62 82 LYS B CA 1
ATOM 1385 C C . LYS B 1 82 ? 1.364 9.773 -4.043 1 94.62 82 LYS B C 1
ATOM 1387 O O . LYS B 1 82 ? 0.983 8.914 -4.84 1 94.62 82 LYS B O 1
ATOM 1392 N N . SER B 1 83 ? 2.143 9.555 -3.039 1 93.62 83 SER B N 1
ATOM 1393 C CA . SER B 1 83 ? 2.639 8.211 -2.795 1 93.62 83 SER B CA 1
ATOM 1394 C C . SER B 1 83 ? 1.494 7.238 -2.527 1 93.62 83 SER B C 1
ATOM 1396 O O . SER B 1 83 ? 1.541 6.082 -2.955 1 93.62 83 SER B O 1
ATOM 1398 N N . VAL B 1 84 ? 0.526 7.699 -1.797 1 95.31 84 VAL B N 1
ATOM 1399 C CA . VAL B 1 84 ? -0.624 6.859 -1.483 1 95.31 84 VAL B CA 1
ATOM 1400 C C . VAL B 1 84 ? -1.365 6.496 -2.768 1 95.31 84 VAL B C 1
ATOM 1402 O O . VAL B 1 84 ? -1.849 5.371 -2.916 1 95.31 84 VAL B O 1
ATOM 1405 N N . LYS B 1 85 ? -1.494 7.324 -3.715 1 94.69 85 LYS B N 1
ATOM 1406 C CA . LYS B 1 85 ? -2.133 7.051 -5 1 94.69 85 LYS B CA 1
ATOM 1407 C C . LYS B 1 85 ? -1.33 6.039 -5.809 1 94.69 85 LYS B C 1
ATOM 1409 O O . LYS B 1 85 ? -1.903 5.188 -6.492 1 94.69 85 LYS B O 1
ATOM 1414 N N . ASP B 1 86 ? -0.028 6.254 -5.77 1 94 86 ASP B N 1
ATOM 1415 C CA . ASP B 1 86 ? 0.833 5.293 -6.449 1 94 86 ASP B CA 1
ATOM 1416 C C . ASP B 1 86 ? 0.648 3.891 -5.871 1 94 86 ASP B C 1
ATOM 1418 O O . ASP B 1 86 ? 0.553 2.912 -6.617 1 94 86 ASP B O 1
ATOM 1422 N N . VAL B 1 87 ? 0.557 3.846 -4.551 1 93.81 87 VAL B N 1
ATOM 1423 C CA . VAL B 1 87 ? 0.349 2.574 -3.863 1 93.81 87 VAL B CA 1
ATOM 1424 C C . VAL B 1 87 ? -0.986 1.968 -4.289 1 93.81 87 VAL B C 1
ATOM 1426 O O . VAL B 1 87 ? -1.063 0.775 -4.594 1 93.81 87 VAL B O 1
ATOM 1429 N N . GLU B 1 88 ? -2.012 2.725 -4.242 1 94.5 88 GLU B N 1
ATOM 1430 C CA . GLU B 1 88 ? -3.328 2.258 -4.664 1 94.5 88 GLU B CA 1
ATOM 1431 C C . GLU B 1 88 ? -3.275 1.648 -6.062 1 94.5 88 GLU B C 1
ATOM 1433 O O . GLU B 1 88 ? -3.807 0.559 -6.289 1 94.5 88 GLU B O 1
ATOM 1438 N N . SER B 1 89 ? -2.676 2.33 -6.996 1 94.56 89 SER B N 1
ATOM 1439 C CA . SER B 1 89 ? -2.568 1.866 -8.375 1 94.56 89 SER B CA 1
ATOM 1440 C C . SER B 1 89 ? -1.813 0.544 -8.4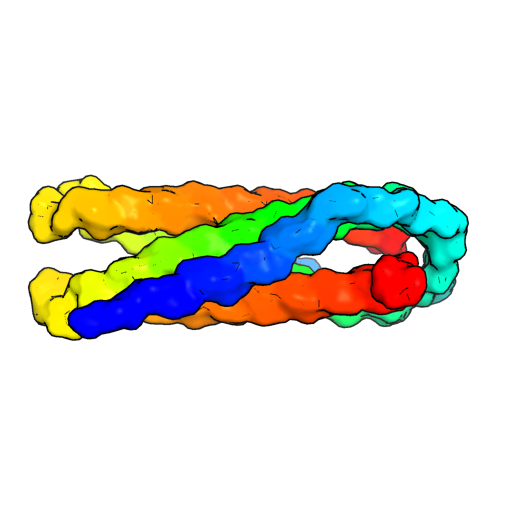53 1 94.56 89 SER B C 1
ATOM 1442 O O . SER B 1 89 ? -2.24 -0.379 -9.156 1 94.56 89 SER B O 1
ATOM 1444 N N . LEU B 1 90 ? -0.721 0.464 -7.738 1 93.38 90 LEU B N 1
ATOM 1445 C CA . LEU B 1 90 ? 0.099 -0.743 -7.766 1 93.38 90 LEU B CA 1
ATOM 1446 C C . LEU B 1 90 ? -0.658 -1.928 -7.176 1 93.38 90 LEU B C 1
ATOM 1448 O O . LEU B 1 90 ? -0.604 -3.035 -7.715 1 93.38 90 LEU B O 1
ATOM 1452 N N . VAL B 1 91 ? -1.302 -1.689 -6.082 1 92.31 91 VAL B N 1
ATOM 1453 C CA . VAL B 1 91 ? -2.086 -2.74 -5.441 1 92.31 91 VAL B CA 1
ATOM 1454 C C . VAL B 1 91 ? -3.145 -3.26 -6.41 1 92.31 91 VAL B C 1
ATOM 1456 O O . VAL B 1 91 ? -3.34 -4.469 -6.539 1 92.31 91 VAL B O 1
ATOM 1459 N N . GLY B 1 92 ? -3.842 -2.416 -7.117 1 90.56 92 GLY B N 1
ATOM 1460 C CA . GLY B 1 92 ? -4.809 -2.816 -8.125 1 90.56 92 GLY B CA 1
ATOM 1461 C C . GLY B 1 92 ? -4.199 -3.631 -9.25 1 90.56 92 GLY B C 1
ATOM 1462 O O . GLY B 1 92 ? -4.758 -4.648 -9.664 1 90.56 92 GLY B O 1
ATOM 1463 N N . ASP B 1 93 ? -3.053 -3.221 -9.75 1 91.12 93 ASP B N 1
ATOM 1464 C CA . ASP B 1 93 ? -2.377 -3.9 -10.852 1 91.12 93 ASP B CA 1
ATOM 1465 C C . ASP B 1 93 ? -1.928 -5.301 -10.445 1 91.12 93 ASP B C 1
ATOM 1467 O O . ASP B 1 93 ? -2.156 -6.27 -11.172 1 91.12 93 ASP B O 1
ATOM 1471 N N . ILE B 1 94 ? -1.31 -5.402 -9.312 1 90.19 94 ILE B N 1
ATOM 1472 C CA . ILE B 1 94 ? -0.826 -6.688 -8.82 1 90.19 94 ILE B CA 1
ATOM 1473 C C . ILE B 1 94 ? -2.004 -7.641 -8.617 1 90.19 94 ILE B C 1
ATOM 1475 O O . ILE B 1 94 ? -1.925 -8.82 -8.961 1 90.19 94 ILE B O 1
ATOM 1479 N N . SER B 1 95 ? -3.094 -7.105 -8 1 87.88 95 SER B N 1
ATOM 1480 C CA . SER B 1 95 ? -4.297 -7.906 -7.812 1 87.88 95 SER B CA 1
ATOM 1481 C C . SER B 1 95 ? -4.824 -8.438 -9.141 1 87.88 95 SER B C 1
ATOM 1483 O O . SER B 1 95 ? -5.203 -9.602 -9.25 1 87.88 95 SER B O 1
ATOM 1485 N N . SER B 1 96 ? -4.852 -7.594 -10.109 1 87.56 96 SER B N 1
ATOM 1486 C CA . SER B 1 96 ? -5.297 -7.98 -11.445 1 87.56 96 SER B CA 1
ATOM 1487 C C . SER B 1 96 ? -4.398 -9.055 -12.039 1 87.56 96 SER B C 1
ATOM 1489 O O . SER B 1 96 ? -4.883 -10.031 -12.617 1 87.56 96 SER B O 1
ATOM 1491 N N . ASP B 1 97 ? -3.096 -8.922 -11.945 1 86.12 97 ASP B N 1
ATOM 1492 C CA . ASP B 1 97 ? -2.135 -9.891 -12.469 1 86.12 97 ASP B CA 1
ATOM 1493 C C . ASP B 1 97 ? -2.285 -11.242 -11.781 1 86.12 97 ASP B C 1
ATOM 1495 O O . ASP B 1 97 ? -2.291 -12.281 -12.438 1 86.12 97 ASP B O 1
ATOM 1499 N N . LEU B 1 98 ? -2.42 -11.219 -10.523 1 85.94 98 LEU B N 1
ATOM 1500 C CA . LEU B 1 98 ? -2.582 -12.453 -9.758 1 85.94 98 LEU B CA 1
ATOM 1501 C C . LEU B 1 98 ? -3.877 -13.164 -10.141 1 85.94 98 LEU B C 1
ATOM 1503 O O . LEU B 1 98 ? -3.914 -14.391 -10.242 1 85.94 98 LEU B O 1
ATOM 1507 N N . SER B 1 99 ? -4.93 -12.414 -10.273 1 84.31 99 SER B N 1
ATOM 1508 C CA . SER B 1 99 ? -6.188 -12.984 -10.742 1 84.31 99 SER B CA 1
ATOM 1509 C C . SER B 1 99 ? -6.027 -13.648 -12.109 1 84.31 99 SER B C 1
ATOM 1511 O O . SER B 1 99 ? -6.637 -14.68 -12.383 1 84.31 99 SER B O 1
ATOM 1513 N N . GLY B 1 100 ? -5.18 -13.039 -12.992 1 82.31 100 GLY B N 1
ATOM 1514 C CA . GLY B 1 100 ? -4.883 -13.617 -14.297 1 82.31 100 GLY B CA 1
ATOM 1515 C C . GLY B 1 100 ? -4.117 -14.93 -14.203 1 82.31 100 GLY B C 1
ATOM 1516 O O . GLY B 1 100 ? -4.375 -15.859 -14.969 1 82.31 100 GLY B O 1
ATOM 1517 N N . ILE B 1 101 ? -3.258 -15.023 -13.312 1 79.31 101 ILE B N 1
ATOM 1518 C CA . ILE B 1 101 ? -2.404 -16.203 -13.141 1 79.31 101 ILE B CA 1
ATOM 1519 C C . ILE B 1 101 ? -3.211 -17.344 -12.531 1 79.31 101 ILE B C 1
ATOM 1521 O O . ILE B 1 101 ? -3.123 -18.484 -12.992 1 79.31 101 ILE B O 1
ATOM 1525 N N . PHE B 1 102 ? -4.004 -17.031 -11.547 1 76.5 102 PHE B N 1
ATOM 1526 C CA . PHE B 1 102 ? -4.664 -18.094 -10.789 1 76.5 102 PHE B CA 1
ATOM 1527 C C . PHE B 1 102 ? -6.086 -18.312 -11.289 1 76.5 102 PH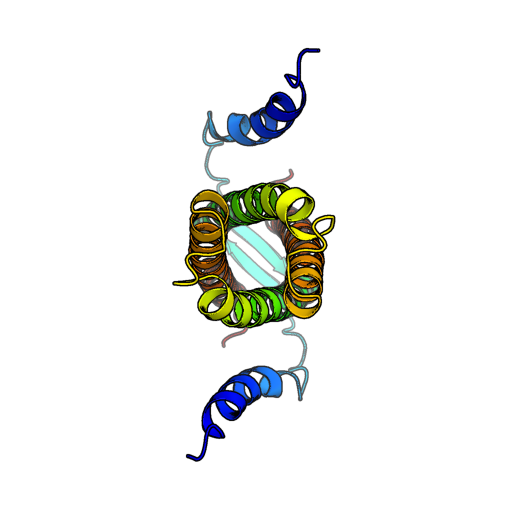E B C 1
ATOM 1529 O O . PHE B 1 102 ? -6.758 -19.266 -10.875 1 76.5 102 PHE B O 1
ATOM 1536 N N . GLY B 1 103 ? -6.402 -17.656 -12.352 1 66.69 103 GLY B N 1
ATOM 1537 C CA . GLY B 1 103 ? -7.672 -17.875 -13.023 1 66.69 103 GLY B CA 1
ATOM 1538 C C . GLY B 1 103 ? -8.867 -17.5 -12.172 1 66.69 103 GLY B C 1
ATOM 1539 O O . GLY B 1 103 ? -9.914 -18.156 -12.234 1 66.69 103 GLY B O 1
ATOM 1540 N N . THR B 1 104 ? -8.609 -16.797 -11.18 1 55.53 104 THR B N 1
ATOM 1541 C CA . THR B 1 104 ? -9.789 -16.453 -10.398 1 55.53 104 THR B CA 1
ATOM 1542 C C . THR B 1 104 ? -10.742 -15.578 -11.211 1 55.53 104 THR B C 1
ATOM 1544 O O . THR B 1 104 ? -11.891 -15.359 -10.805 1 55.53 104 THR B O 1
ATOM 1547 N N . ASN B 1 105 ? -10.32 -15.031 -12.25 1 45.25 105 ASN B N 1
ATOM 1548 C CA . ASN B 1 105 ? -11.312 -14.344 -13.062 1 45.25 105 ASN B CA 1
ATOM 1549 C C . ASN B 1 105 ? -12.086 -15.312 -13.945 1 45.25 105 ASN B C 1
ATOM 1551 O O . ASN B 1 105 ? -13.031 -14.922 -14.641 1 45.25 105 ASN B O 1
ATOM 1555 N N . ASN B 1 106 ? -11.586 -16.453 -14.18 1 39.75 106 ASN B N 1
ATOM 1556 C CA . ASN B 1 106 ? -12.398 -17.266 -15.078 1 39.75 106 ASN B CA 1
ATOM 1557 C C . ASN B 1 106 ? -13.312 -18.203 -14.297 1 39.75 106 ASN B C 1
ATOM 1559 O O . ASN B 1 106 ? -12.883 -18.844 -13.336 1 39.75 106 ASN B O 1
#

Solvent-accessible surface area (backbone atoms only — not comparable to full-atom values): 12203 Å² total; per-residue (Å²): 134,92,83,64,68,74,63,59,67,62,51,64,67,59,58,74,62,59,77,73,65,77,70,56,79,59,73,41,79,39,49,40,62,72,45,50,64,52,55,53,48,47,51,50,37,52,51,35,49,47,52,34,51,54,43,47,60,60,44,44,70,67,40,70,74,33,81,89,48,57,68,68,58,36,50,41,54,50,49,36,51,52,33,50,52,53,40,51,52,46,53,52,51,46,52,52,51,50,32,61,70,67,42,68,75,107,135,91,86,59,71,76,59,56,70,62,50,65,68,58,59,72,61,60,76,72,65,77,71,58,78,59,72,43,79,37,53,38,61,72,46,49,64,52,54,54,47,49,52,51,39,52,51,36,49,48,52,35,52,54,42,48,59,61,44,45,67,68,43,50,86,35,83,88,49,56,68,68,58,42,51,41,53,50,49,38,51,51,34,51,51,53,37,51,52,46,54,54,51,48,52,53,52,48,31,64,71,63,39,70,76,107

pLDDT: mean 73.91, std 24.77, range [20.75, 95.56]

Sequence (212 aa):
MKFTTIAATIASIVAVANAAPAAPTGDVTVSRQSSVPIFQEFQELEKDVQAIIQDVQTVIPLVSGNASYPQDLRELISSISKSVKDVESLVGDISSDLSGIFGTNNMKFTTIAATIASIVAVANAAPAAPTGDVTVSRQSSVPIFQEFQELEKDVQAIIQDVQTVIPLVSGNASYPQDLRELISSISKSVKDVESLVGDISSDLSGIFGTNN

Secondary structure (DSSP, 8-state):
--TTGGGHHHHHHHGGGSS------SEEEEEHHHHHHHHHHHHHHHHHHHHHHHHHHHHHHHHHT-TTS-HHHHHHHHHHHHHHHHHHHHHHHHHHHHHHHHTTT-/----GGGHHHHHHHGGGSS------SEEEEEGGGGHHHHHHHHHHHHHHHHHHHHHHHHHHHHTT-TTS-HHHHHHHHHHHHHHHHHHHHHHHHHHHHHHHHTTT-

Foldseek 3Di:
DCPPPPVPVVPVVVPVPPPPPDPDDDDDDDDLVVCVVVLVVLVVVLVVLVVQLVVLVVVQVVACPDPPHDPVVNVVSVVSNVVSVVVNVVSVVVSVVVCVVSVVVD/DCPPPVVPVVVVVPPVPPPPPPPDDDDDDDDLVVCVVVLVVLVVVLVVLVVQLVVLVVVQVVQPPPPPHDPVVNVVSVVSNVVSVVVNVVSVVVSVVVCVVSVVVD